Protein 3VNX (pdb70)

Radius of gyration: 21.63 Å; Cα contacts (8 Å, |Δi|>4): 207; chains: 1; bounding box: 55×57×54 Å

Secondary structure (DSSP, 8-state):
---HHHHTHHHHHHHHH--TTS-SS--S--HHHHHHHHHHHHHHHHHHHHHHHHHHHHHSTTT--HHHHHHHHHHHHHHHHHHHHHHHHHHHTT--------PPPP-----TTT-HHHHHHHHHHHHHHHHHHHHHHHHHHHHHTT-HHHHHHHIIIIIHHHHHHHHHHHHHHHHHHHHIIIIIHHHHHHHHHH-

Organism: Ulva pertusa (NCBI:txid3120)

Sequence (195 aa):
VFQPFSEVQGELSTVTQQAPVTDSYARVEYHIECEAAINEQINIEYTTISYVYHALHSYFARDNVGLPGFAKFFKEEASDEEEREHAHMMLMDYQTKRGGRVELKPLAAPEEMEFANDDKGEALYAMELALSLEKLNFQKLQALQAIADKHKDAALCDFVEGGLLSEQVDAVKEEHAVYVSQLRRVGKGVGVYLLLDQELGEEE

B-factor: mean 49.68, std 10.27, range [31.44, 142.73]

CATH classification: 1.20.1260.10

Nearest PDB structures (foldseek):
  3vnx-assembly1_A  TM=1.005E+00  e=2.350E-28  Ulva pertusa
  3a9q-assembly1_R  TM=9.851E-01  e=1.643E-18  Glycine max
  3a9q-assembly1_B  TM=9.825E-01  e=2.429E-18  Glycine max
  6j4j-assembly1_H  TM=9.933E-01  e=6.107E-17  Glycine max
  3a9q-assembly1_E  TM=9.946E-01  e=1.271E-16  Glycine max

Foldseek 3Di:
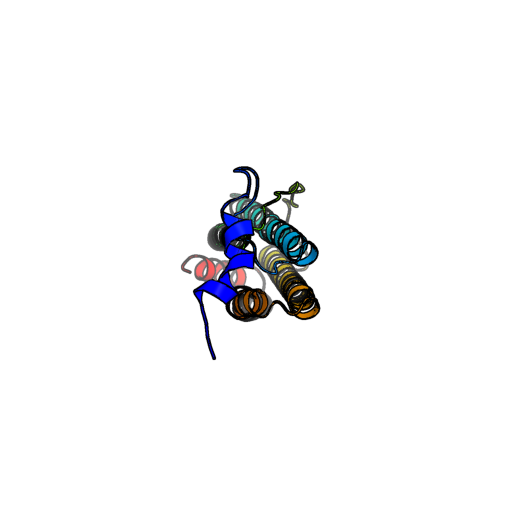DDDPVVVCVVLVVVQVVDDPVAQNQADLQDPVLLVLLLVLLQLLLQQLQQLQLQLVLCVDPVNVLNLSNVLSPVSSVVSNVVSVVSCVVCVVNRHHHDHDDHDDHDNDQADDPQGSQLRVLVVVLVSLVVSLVSLVVSLVVVVVSPVVVVNCVSCVPVNVVSVVVNVVSVVSNVQCVVPDDDPSSNVVSVVSNVD

Structure (mmCIF, N/CA/C/O backbone):
data_3VNX
#
_entry.id   3VNX
#
_cell.length_a   151.875
_cell.length_b   151.875
_cell.length_c   151.875
_cell.angle_alpha   90.00
_cell.angle_beta   90.00
_cell.angle_gamma   90.00
#
_symmetry.space_group_name_H-M   'I 4 3 2'
#
loop_
_entity.id
_entity.type
_entity.pdbx_description
1 polymer ferritin
2 non-polymer 'CALCIUM ION'
3 water water
#
loop_
_atom_site.group_PDB
_atom_site.id
_atom_site.type_symbol
_atom_site.label_atom_id
_atom_site.label_alt_id
_atom_site.label_comp_id
_atom_site.label_asym_id
_atom_site.label_entity_id
_atom_site.label_seq_id
_atom_site.pdbx_PDB_ins_code
_atom_site.Cartn_x
_atom_site.Cartn_y
_atom_site.Cartn_z
_atom_site.occupancy
_atom_site.B_iso_or_equiv
_atom_site.auth_seq_id
_atom_site.auth_comp_id
_atom_site.auth_asym_id
_atom_site.auth_atom_id
_atom_site.pdbx_PDB_model_num
ATOM 1 N N . VAL A 1 8 ? -6.884 -44.074 -46.560 1.00 79.31 8 VAL A N 1
ATOM 2 C CA . VAL A 1 8 ? -8.296 -44.133 -46.936 1.00 86.62 8 VAL A CA 1
ATOM 3 C C . VAL A 1 8 ? -8.943 -42.743 -46.867 1.00 96.90 8 VAL A C 1
ATOM 4 O O . VAL A 1 8 ? -10.055 -42.527 -47.376 1.00 92.40 8 VAL A O 1
ATOM 8 N N . PHE A 1 9 ? -8.241 -41.797 -46.244 1.00 92.05 9 PHE A N 1
ATOM 9 C CA . PHE A 1 9 ? -8.622 -40.391 -46.367 1.00 72.49 9 PHE A CA 1
ATOM 10 C C . PHE A 1 9 ? -7.543 -39.612 -47.114 1.00 76.78 9 PHE A C 1
ATOM 11 O O . PHE A 1 9 ? -6.434 -39.391 -46.607 1.00 72.71 9 PHE A O 1
ATOM 19 N N . GLN A 1 10 ? -7.882 -39.235 -48.343 1.00 78.99 10 GLN A N 1
ATOM 20 C CA . GLN A 1 10 ? -7.013 -38.448 -49.198 1.00 73.13 10 GLN A CA 1
ATOM 21 C C . GLN A 1 10 ? -7.645 -37.075 -49.338 1.00 71.08 10 GLN A C 1
ATOM 22 O O . GLN A 1 10 ? -8.476 -36.843 -50.219 1.00 66.30 10 GLN A O 1
ATOM 28 N N . PRO A 1 11 ? -7.265 -36.166 -48.440 1.00 68.16 11 PRO A N 1
ATOM 29 C CA . PRO A 1 11 ? -7.792 -34.807 -48.348 1.00 61.62 11 PRO A CA 1
ATOM 30 C C . PRO A 1 11 ? -7.693 -34.063 -49.668 1.00 55.81 11 PRO A C 1
ATOM 31 O O . PRO A 1 11 ? -8.626 -33.362 -50.045 1.00 58.21 11 PRO A O 1
ATOM 35 N N . PHE A 1 12 ? -6.575 -34.209 -50.365 1.00 55.40 12 PHE A N 1
ATOM 36 C CA . PHE A 1 12 ? -6.377 -33.444 -51.588 1.00 59.23 12 PHE A CA 1
ATOM 37 C C . PHE A 1 12 ? -7.173 -33.967 -52.773 1.00 60.16 12 PHE A C 1
ATOM 38 O O . PHE A 1 12 ? -7.439 -33.226 -53.717 1.00 62.41 12 PHE A O 1
ATOM 46 N N . SER A 1 13 ? -7.565 -35.232 -52.736 1.00 59.59 13 SER A N 1
ATOM 47 C CA . SER A 1 13 ? -8.463 -35.703 -53.777 1.00 65.52 13 SER A CA 1
ATOM 48 C C . SER A 1 13 ? -9.868 -35.275 -53.384 1.00 56.52 13 SER A C 1
ATOM 49 O O . SER A 1 13 ? -10.573 -34.666 -54.177 1.00 56.64 13 SER A O 1
ATOM 52 N N . GLU A 1 14 ? -10.240 -35.542 -52.135 1.00 57.93 14 GLU A N 1
ATOM 53 C CA . GLU A 1 14 ? -11.585 -35.234 -51.635 1.00 58.78 14 GLU A CA 1
ATOM 54 C C . GLU A 1 14 ? -11.987 -33.752 -51.684 1.00 54.84 14 GLU A C 1
ATOM 55 O O . GLU A 1 14 ? -13.174 -33.423 -51.659 1.00 51.55 14 GLU A O 1
ATOM 61 N N . VAL A 1 15 ? -11.010 -32.855 -51.732 1.00 56.99 15 VAL A N 1
ATOM 62 C CA . VAL A 1 15 ? -11.312 -31.429 -51.621 1.00 56.55 15 VAL A CA 1
ATOM 63 C C . VAL A 1 15 ? -11.441 -30.772 -52.987 1.00 59.73 15 VAL A C 1
ATOM 64 O O . VAL A 1 15 ? -11.742 -29.580 -53.088 1.00 53.09 15 VAL A O 1
ATOM 68 N N . GLN A 1 16 ? -11.219 -31.558 -54.037 1.00 61.58 16 GLN A N 1
ATOM 69 C CA . GLN A 1 16 ? -11.240 -31.034 -55.398 1.00 59.51 16 GLN A CA 1
ATOM 70 C C . GLN A 1 16 ? -12.559 -30.334 -55.729 1.00 57.77 16 GLN A C 1
ATOM 71 O O . GLN A 1 16 ? -12.556 -29.225 -56.275 1.00 51.02 16 GLN A O 1
ATOM 77 N N . GLY A 1 17 ? -13.675 -30.977 -55.385 1.00 49.96 17 GLY A N 1
ATOM 78 C CA . GLY A 1 17 ? -14.985 -30.373 -55.548 1.00 54.38 17 GLY A CA 1
ATOM 79 C C . GLY A 1 17 ? -15.049 -28.981 -54.943 1.00 55.85 17 GLY A C 1
ATOM 80 O O . GLY A 1 17 ? -15.269 -27.988 -55.645 1.00 54.27 17 GLY A O 1
ATOM 81 N N . GLU A 1 18 ? -14.837 -28.912 -53.632 1.00 56.74 18 GLU A N 1
ATOM 82 C CA . GLU A 1 18 ? -14.883 -27.647 -52.904 1.00 56.10 18 GLU A CA 1
ATOM 83 C C . GLU A 1 18 ? -13.856 -26.674 -53.446 1.00 47.12 18 GLU A C 1
ATOM 84 O O . GLU A 1 18 ? -14.111 -25.475 -53.555 1.00 45.22 18 GLU A O 1
ATOM 90 N N . LEU A 1 19 ? -12.691 -27.196 -53.799 1.00 45.94 19 LEU A N 1
ATOM 91 C CA . LEU A 1 19 ? -11.604 -26.343 -54.263 1.00 49.21 19 LEU A CA 1
ATOM 92 C C . LEU A 1 19 ? -11.938 -25.624 -55.572 1.00 55.57 19 LEU A C 1
ATOM 93 O O . LEU A 1 19 ? -11.742 -24.412 -55.692 1.00 55.57 19 LEU A O 1
ATOM 98 N N . SER A 1 20 ? -12.445 -26.355 -56.557 1.00 54.18 20 SER A N 1
ATOM 99 C CA . SER A 1 20 ? -12.776 -25.707 -57.819 1.00 59.81 20 SER A CA 1
ATOM 100 C C . SER A 1 20 ? -13.940 -24.733 -57.616 1.00 48.61 20 SER A C 1
ATOM 101 O O . SER A 1 20 ? -13.950 -23.639 -58.187 1.00 50.29 20 SER A O 1
ATOM 104 N N . THR A 1 21 ? -14.906 -25.121 -56.788 1.00 45.25 21 THR A N 1
ATOM 105 C CA . THR A 1 21 ? -16.003 -24.220 -56.421 1.00 42.66 21 THR A CA 1
ATOM 106 C C . THR A 1 21 ? -15.476 -22.899 -55.896 1.00 49.88 21 THR A C 1
ATOM 107 O O . THR A 1 21 ? -15.877 -21.827 -56.342 1.00 58.38 21 THR A O 1
ATOM 111 N N . VAL A 1 22 ? -14.561 -22.986 -54.940 1.00 49.96 22 VAL A N 1
ATOM 112 C CA . VAL A 1 22 ? -13.977 -21.800 -54.341 1.00 53.87 22 VAL A CA 1
ATOM 113 C C . VAL A 1 22 ? -13.152 -20.984 -55.338 1.00 57.20 22 VAL A C 1
ATOM 114 O O . VAL A 1 22 ? -13.302 -19.753 -55.413 1.00 51.38 22 VAL A O 1
ATOM 118 N N . THR A 1 23 ? -12.282 -21.656 -56.096 1.00 50.77 23 THR A N 1
ATOM 119 C CA . THR A 1 23 ? -11.346 -20.937 -56.965 1.00 47.26 23 THR A CA 1
ATOM 120 C C . THR A 1 23 ? -12.071 -20.220 -58.110 1.00 50.94 23 THR A C 1
ATOM 121 O O . THR A 1 23 ? -11.609 -19.179 -58.579 1.00 47.39 23 THR A O 1
ATOM 125 N N . GLN A 1 24 ? -13.211 -20.774 -58.538 1.00 51.88 24 GLN A N 1
ATOM 126 C CA A GLN A 1 24 ? -13.952 -20.196 -59.653 0.53 54.93 24 GLN A CA 1
ATOM 127 C CA B GLN A 1 24 ? -13.999 -20.243 -59.655 0.47 54.90 24 GLN A CA 1
ATOM 128 C C . GLN A 1 24 ? -14.953 -19.125 -59.224 1.00 60.42 24 GLN A C 1
ATOM 129 O O . GLN A 1 24 ? -15.242 -18.202 -59.994 1.00 56.69 24 GLN A O 1
ATOM 140 N N . ALA A 1 25 ? -15.469 -19.229 -58.001 1.00 58.73 25 ALA A N 1
ATOM 141 C CA . ALA A 1 25 ? -16.513 -18.308 -57.546 1.00 53.25 25 ALA A CA 1
ATOM 142 C C . ALA A 1 25 ? -16.226 -16.847 -57.890 1.00 55.04 25 ALA A C 1
ATOM 143 O O . ALA A 1 25 ? -15.088 -16.376 -57.766 1.00 50.00 25 ALA A O 1
ATOM 145 N N . PRO A 1 26 ? -17.261 -16.133 -58.360 1.00 52.91 26 PRO A N 1
ATOM 146 C CA . PRO A 1 26 ? -17.185 -14.683 -58.575 1.00 49.19 26 PRO A CA 1
ATOM 147 C C . PRO A 1 26 ? -17.335 -13.933 -57.243 1.00 58.09 26 PRO A C 1
ATOM 148 O O . PRO A 1 26 ? -17.847 -14.475 -56.249 1.00 49.18 26 PRO A O 1
ATOM 152 N N . VAL A 1 27 ? -16.894 -12.684 -57.214 1.00 53.22 27 VAL A N 1
ATOM 153 C CA . VAL A 1 27 ? -16.919 -11.951 -55.959 1.00 49.92 27 VAL A CA 1
ATOM 154 C C . VAL A 1 27 ? -18.344 -11.603 -55.560 1.00 53.10 27 VAL A C 1
ATOM 155 O O . VAL A 1 27 ? -18.565 -10.920 -54.564 1.00 54.13 27 VAL A O 1
ATOM 159 N N . THR A 1 28 ? -19.307 -12.073 -56.348 1.00 53.61 28 THR A N 1
ATOM 160 C CA . THR A 1 28 ? -20.711 -11.740 -56.128 1.00 56.39 28 THR A CA 1
ATOM 161 C C . THR A 1 28 ? -21.384 -12.857 -55.366 1.00 57.83 28 THR A C 1
ATOM 162 O O . THR A 1 28 ? -22.505 -12.699 -54.892 1.00 53.62 28 THR A O 1
ATOM 166 N N . ASP A 1 29 ? -20.694 -13.992 -55.285 1.00 48.76 29 ASP A N 1
ATOM 167 C CA . ASP A 1 29 ? -21.172 -15.146 -54.537 1.00 54.26 29 ASP A CA 1
ATOM 168 C C . ASP A 1 29 ? -20.575 -15.170 -53.134 1.00 55.63 29 ASP A C 1
ATOM 169 O O . ASP A 1 29 ? -19.415 -14.797 -52.940 1.00 49.46 29 ASP A O 1
ATOM 174 N N . SER A 1 30 ? -21.373 -15.600 -52.160 1.00 45.44 30 SER A N 1
ATOM 175 C CA . SER A 1 30 ? -20.849 -15.931 -50.847 1.00 43.14 30 SER A CA 1
ATOM 176 C C . SER A 1 30 ? -19.864 -17.074 -51.040 1.00 51.08 30 SER A C 1
ATOM 177 O O . SER A 1 30 ? -20.127 -18.006 -51.807 1.00 50.10 30 SER A O 1
ATOM 180 N N . TYR A 1 31 ? -18.728 -17.017 -50.360 1.00 49.16 31 TYR A N 1
ATOM 181 C CA . TYR A 1 31 ? -17.781 -18.119 -50.439 1.00 41.51 31 TYR A CA 1
ATOM 182 C C . TYR A 1 31 ? -18.049 -19.140 -49.348 1.00 45.93 31 TYR A C 1
ATOM 183 O O . TYR A 1 31 ? -17.513 -20.247 -49.379 1.00 46.08 31 TYR A O 1
ATOM 192 N N . ALA A 1 32 ? -18.860 -18.754 -48.368 1.00 45.32 32 ALA A N 1
ATOM 193 C CA . ALA A 1 32 ? -18.995 -19.539 -47.143 1.00 44.28 32 ALA A CA 1
ATOM 194 C C . ALA A 1 32 ? -20.151 -20.540 -47.205 1.00 46.20 32 ALA A C 1
ATOM 195 O O . ALA A 1 32 ? -20.079 -21.626 -46.620 1.00 49.68 32 ALA A O 1
ATOM 197 N N . ARG A 1 33 ? -21.208 -20.169 -47.920 1.00 44.29 33 ARG A N 1
ATOM 198 C CA . ARG A 1 33 ? -22.458 -20.926 -47.903 1.00 53.62 33 ARG A CA 1
ATOM 199 C C . ARG A 1 33 ? -22.287 -22.426 -48.161 1.00 45.04 33 ARG A C 1
ATOM 200 O O . ARG A 1 33 ? -21.729 -22.828 -49.177 1.00 47.69 33 ARG A O 1
ATOM 208 N N . VAL A 1 34 ? -22.764 -23.239 -47.224 1.00 38.69 34 VAL A N 1
ATOM 209 C CA . VAL A 1 34 ? -22.692 -24.686 -47.349 1.00 44.87 34 VAL A CA 1
ATOM 210 C C . VAL A 1 34 ? -23.969 -25.320 -46.818 1.00 50.73 34 VAL A C 1
ATOM 211 O O . VAL A 1 34 ? -24.284 -25.191 -45.627 1.00 47.07 34 VAL A O 1
ATOM 215 N N . GLU A 1 35 ? -24.695 -26.015 -47.696 1.00 52.82 35 GLU A N 1
ATOM 216 C CA . GLU A 1 35 ? -25.933 -26.690 -47.306 1.00 43.93 35 GLU A CA 1
ATOM 217 C C . GLU A 1 35 ? -26.837 -25.788 -46.482 1.00 45.03 35 GLU A C 1
ATOM 218 O O . GLU A 1 35 ? -27.369 -26.193 -45.453 1.00 44.05 35 GLU A O 1
ATOM 224 N N . TYR A 1 36 ? -26.998 -24.559 -46.950 1.00 49.66 36 TYR A N 1
ATOM 225 C CA . TYR A 1 36 ? -27.814 -23.579 -46.269 1.00 46.63 36 TYR A CA 1
ATOM 226 C C . TYR A 1 36 ? -29.008 -23.219 -47.162 1.00 47.40 36 TYR A C 1
ATOM 227 O O . TYR A 1 36 ? -28.897 -22.360 -48.040 1.00 48.16 36 TYR A O 1
ATOM 236 N N . HIS A 1 37 ? -30.143 -23.879 -46.914 1.00 50.91 37 HIS A N 1
ATOM 237 C CA . HIS A 1 37 ? -31.318 -23.853 -47.792 1.00 44.47 37 HIS A CA 1
ATOM 238 C C . HIS A 1 37 ? -31.980 -22.491 -47.908 1.00 47.56 37 HIS A C 1
ATOM 239 O O . HIS A 1 37 ? -32.056 -21.730 -46.940 1.00 48.55 37 HIS A O 1
ATOM 246 N N . ILE A 1 38 ? -32.483 -22.187 -49.098 1.00 42.57 38 ILE A N 1
ATOM 247 C CA . ILE A 1 38 ? -33.101 -20.880 -49.327 1.00 46.93 38 ILE A CA 1
ATOM 248 C C . ILE A 1 38 ? -34.263 -20.652 -48.387 1.00 42.36 38 ILE A C 1
ATOM 249 O O . ILE A 1 38 ? -34.489 -19.539 -47.916 1.00 51.71 38 ILE A O 1
ATOM 254 N N . GLU A 1 39 ? -34.987 -21.722 -48.098 1.00 44.60 39 GLU A N 1
ATOM 255 C CA . GLU A 1 39 ? -36.158 -21.628 -47.245 1.00 57.25 39 GLU A CA 1
ATOM 256 C C . GLU A 1 39 ? -35.727 -21.240 -45.822 1.00 52.68 39 GLU A C 1
ATOM 257 O O . GLU A 1 39 ? -36.339 -20.390 -45.178 1.00 51.37 39 GLU A O 1
ATOM 263 N N . CYS A 1 40 ? -34.653 -21.857 -45.350 1.00 47.77 40 CYS A N 1
ATOM 264 C CA . CYS A 1 40 ? -34.049 -21.468 -44.084 1.00 51.53 40 CYS A CA 1
ATOM 265 C C . CYS A 1 40 ? -33.592 -20.016 -44.109 1.00 47.51 40 CYS A C 1
ATOM 266 O O . CYS A 1 40 ? -33.956 -19.236 -43.226 1.00 44.54 40 CYS A O 1
ATOM 269 N N . GLU A 1 41 ? -32.806 -19.655 -45.123 1.00 44.97 41 GLU A N 1
ATOM 270 C CA . GLU A 1 41 ? -32.367 -18.269 -45.306 1.00 46.44 41 GLU A CA 1
ATOM 271 C C . GLU A 1 41 ? -33.536 -17.303 -45.233 1.00 50.61 41 GLU A C 1
ATOM 272 O O . GLU A 1 41 ? -33.455 -16.261 -44.573 1.00 43.69 41 GLU A O 1
ATOM 278 N N . ALA A 1 42 ? -34.626 -17.660 -45.912 1.00 42.63 42 ALA A N 1
ATOM 279 C CA . ALA A 1 42 ? -35.825 -16.823 -45.924 1.00 48.96 42 ALA A CA 1
ATOM 280 C C . ALA A 1 42 ? -36.561 -16.801 -44.572 1.00 46.88 42 ALA A C 1
ATOM 281 O O . ALA A 1 42 ? -37.085 -15.765 -44.160 1.00 46.90 42 ALA A O 1
ATOM 283 N N . ALA A 1 43 ? -36.608 -17.937 -43.885 1.00 41.94 43 ALA A N 1
ATOM 284 C CA . ALA A 1 43 ? -37.241 -17.984 -42.566 1.00 46.15 43 ALA A CA 1
ATOM 285 C C . ALA A 1 43 ? -36.502 -17.116 -41.543 1.00 47.57 43 ALA A C 1
ATOM 286 O O . ALA A 1 43 ? -37.121 -16.520 -40.658 1.00 45.34 43 ALA A O 1
ATOM 288 N N . ILE A 1 44 ? -35.182 -17.045 -41.664 1.00 40.39 44 ILE A N 1
ATOM 289 C CA . ILE A 1 44 ? -34.394 -16.197 -40.770 1.00 45.20 44 ILE A CA 1
ATOM 290 C C . ILE A 1 44 ? -34.705 -14.728 -41.028 1.00 47.82 44 ILE A C 1
ATOM 291 O O . ILE A 1 44 ? -34.855 -13.936 -40.092 1.00 42.46 44 ILE A O 1
ATOM 296 N N . ASN A 1 45 ? -34.813 -14.361 -42.300 1.00 46.93 45 ASN A N 1
ATOM 297 C CA . ASN A 1 45 ? -35.195 -12.991 -42.623 1.00 49.50 45 ASN A CA 1
ATOM 298 C C . ASN A 1 45 ? -36.559 -12.656 -42.041 1.00 48.21 45 ASN A C 1
ATOM 299 O O . ASN A 1 45 ? -36.779 -11.570 -41.495 1.00 44.13 45 ASN A O 1
ATOM 304 N N . GLU A 1 46 ? -37.462 -13.620 -42.131 1.00 43.41 46 GLU A N 1
ATOM 305 C CA . GLU A 1 46 ? -38.787 -13.451 -41.576 1.00 50.67 46 GLU A CA 1
ATOM 306 C C . GLU A 1 46 ? -38.682 -13.169 -40.066 1.00 45.17 46 GLU A C 1
ATOM 307 O O . GLU A 1 46 ? -39.255 -12.207 -39.555 1.00 43.53 46 GLU A O 1
ATOM 313 N N . GLN A 1 47 ? -37.925 -14.003 -39.366 1.00 46.83 47 GLN A N 1
ATOM 314 C CA . GLN A 1 47 ? -37.795 -13.894 -37.918 1.00 45.85 47 GLN A CA 1
ATOM 315 C C . GLN A 1 47 ? -37.014 -12.618 -37.549 1.00 48.77 47 GLN A C 1
ATOM 316 O O . GLN A 1 47 ? -37.321 -11.944 -36.564 1.00 41.02 47 GLN A O 1
ATOM 322 N N . ILE A 1 48 ? -36.038 -12.245 -38.365 1.00 43.30 48 ILE A N 1
ATOM 323 C CA . ILE A 1 48 ? -35.444 -10.926 -38.191 1.00 41.31 48 ILE A CA 1
ATOM 324 C C . ILE A 1 48 ? -36.539 -9.855 -38.168 1.00 47.60 48 ILE A C 1
ATOM 325 O O . ILE A 1 48 ? -36.599 -9.028 -37.244 1.00 44.21 48 ILE A O 1
ATOM 330 N N . ASN A 1 49 ? -37.418 -9.881 -39.167 1.00 42.49 49 ASN A N 1
ATOM 331 C CA . ASN A 1 49 ? -38.463 -8.867 -39.256 1.00 42.98 49 ASN A CA 1
ATOM 332 C C . ASN A 1 49 ? -39.402 -8.900 -38.059 1.00 43.91 49 ASN A C 1
ATOM 333 O O . ASN A 1 49 ? -39.924 -7.866 -37.641 1.00 40.86 49 ASN A O 1
ATOM 338 N N . ILE A 1 50 ? -39.616 -10.092 -37.509 1.00 47.80 50 ILE A N 1
ATOM 339 C CA . ILE A 1 50 ? -40.509 -10.251 -36.364 1.00 42.23 50 ILE A CA 1
ATOM 340 C C . ILE A 1 50 ? -39.916 -9.613 -35.096 1.00 47.50 50 ILE A C 1
ATOM 341 O O . ILE A 1 50 ? -40.624 -8.952 -34.324 1.00 41.47 50 ILE A O 1
ATOM 346 N N . GLU A 1 51 ? -38.611 -9.802 -34.893 1.00 48.44 51 GLU A N 1
ATOM 347 C CA . GLU A 1 51 ? -37.929 -9.236 -33.733 1.00 47.91 51 GLU A CA 1
ATOM 348 C C . GLU A 1 51 ? -37.865 -7.741 -33.928 1.00 47.34 51 GLU A C 1
ATOM 349 O O . GLU A 1 51 ? -38.163 -6.951 -33.010 1.00 46.79 51 GLU A O 1
ATOM 355 N N . TYR A 1 52 ? -37.484 -7.349 -35.138 1.00 42.83 52 TYR A N 1
ATOM 356 C CA . TYR A 1 52 ? -37.405 -5.928 -35.452 1.00 43.13 52 TYR A CA 1
ATOM 357 C C . TYR A 1 52 ? -38.752 -5.227 -35.242 1.00 38.00 52 TYR A C 1
ATOM 358 O O . TYR A 1 52 ? -38.784 -4.129 -34.692 1.00 43.64 52 TYR A O 1
ATOM 367 N N . THR A 1 53 ? -39.858 -5.859 -35.636 1.00 37.46 53 THR A N 1
ATOM 368 C CA A THR A 1 53 ? -41.173 -5.248 -35.418 0.27 44.30 53 THR A CA 1
ATOM 369 C CA B THR A 1 53 ? -41.189 -5.279 -35.420 0.73 44.31 53 THR A CA 1
ATOM 370 C C . THR A 1 53 ? -41.494 -5.147 -33.932 1.00 43.83 53 THR A C 1
ATOM 371 O O . THR A 1 53 ? -41.944 -4.094 -33.461 1.00 44.52 53 THR A O 1
ATOM 378 N N . ILE A 1 54 ? -41.251 -6.229 -33.193 1.00 40.19 54 ILE A N 1
ATOM 379 C CA . ILE A 1 54 ? -41.526 -6.240 -31.752 1.00 48.65 54 ILE A CA 1
ATOM 380 C C . ILE A 1 54 ? -40.677 -5.203 -30.989 1.00 46.66 54 ILE A C 1
ATOM 381 O O . ILE A 1 54 ? -41.130 -4.586 -30.021 1.00 43.40 54 ILE A O 1
ATOM 386 N N . SER A 1 55 ? -39.447 -5.011 -31.441 1.00 42.86 55 SER A N 1
ATOM 387 C CA . SER A 1 55 ? -38.617 -3.960 -30.887 1.00 47.59 55 SER A CA 1
ATOM 388 C C . SER A 1 55 ? -39.305 -2.602 -31.052 1.00 47.53 55 SER A C 1
ATOM 389 O O . SER A 1 55 ? -39.306 -1.780 -30.133 1.00 38.59 55 SER A O 1
ATOM 392 N N . TYR A 1 56 ? -39.899 -2.379 -32.225 1.00 45.46 56 TYR A N 1
ATOM 393 C CA . TYR A 1 56 ? -40.513 -1.091 -32.553 1.00 45.46 56 TYR A CA 1
ATOM 394 C C . TYR A 1 56 ? -41.770 -0.888 -31.700 1.00 43.76 56 TYR A C 1
ATOM 395 O O . TYR A 1 56 ? -42.024 0.199 -31.165 1.00 41.53 56 TYR A O 1
ATOM 404 N N . VAL A 1 57 ? -42.549 -1.952 -31.570 1.00 44.43 57 VAL A N 1
ATOM 405 C CA . VAL A 1 57 ? -43.735 -1.929 -30.731 1.00 39.28 57 VAL A CA 1
ATOM 406 C C . VAL A 1 57 ? -43.353 -1.618 -29.299 1.00 45.25 57 VAL A C 1
ATOM 407 O O . VAL A 1 57 ? -43.993 -0.793 -28.642 1.00 44.59 57 VAL A O 1
ATOM 411 N N . TYR A 1 58 ? -42.310 -2.284 -28.807 1.00 42.42 58 TYR A N 1
ATOM 412 C CA . TYR A 1 58 ? -41.855 -2.022 -27.447 1.00 43.04 58 TYR A CA 1
ATOM 413 C C . TYR A 1 58 ? -41.423 -0.575 -27.267 1.00 47.10 58 TYR A C 1
ATOM 414 O O . TYR A 1 58 ? -41.634 0.018 -26.202 1.00 42.30 58 TYR A O 1
ATOM 423 N N . HIS A 1 59 ? -40.833 -0.003 -28.317 1.00 39.63 59 HIS A 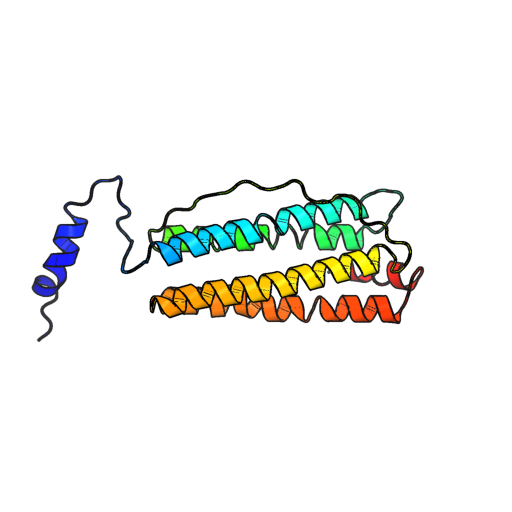N 1
ATOM 424 C CA . HIS A 1 59 ? -40.419 1.386 -28.262 1.00 41.61 59 HIS A CA 1
ATOM 425 C C . HIS A 1 59 ? -41.648 2.296 -28.160 1.00 46.49 59 HIS A C 1
ATOM 426 O O . HIS A 1 59 ? -41.625 3.316 -27.460 1.00 39.40 59 HIS A O 1
ATOM 433 N N . ALA A 1 60 ? -42.728 1.920 -28.842 1.00 40.01 60 ALA A N 1
ATOM 434 C CA . ALA A 1 60 ? -43.965 2.698 -28.746 1.00 49.01 60 ALA A CA 1
ATOM 435 C C . ALA A 1 60 ? -44.537 2.639 -27.315 1.00 50.79 60 ALA A C 1
ATOM 436 O O . ALA A 1 60 ? -44.992 3.657 -26.763 1.00 43.26 60 ALA A O 1
ATOM 438 N N . LEU A 1 61 ? -44.484 1.454 -26.708 1.00 44.40 61 LEU A N 1
ATOM 439 C CA . LEU A 1 61 ? -44.962 1.287 -25.345 1.00 43.66 61 LEU A CA 1
ATOM 440 C C . LEU A 1 61 ? -44.186 2.188 -24.411 1.00 46.88 61 LEU A C 1
ATOM 441 O O . LEU A 1 61 ? -44.741 2.810 -23.494 1.00 49.27 61 LEU A O 1
ATOM 446 N N . HIS A 1 62 ? -42.890 2.276 -24.664 1.00 47.09 62 HIS A N 1
ATOM 447 C CA . HIS A 1 62 ? -42.040 3.136 -23.870 1.00 48.99 62 HIS A CA 1
ATOM 448 C C . HIS A 1 62 ? -42.536 4.582 -23.912 1.00 50.59 62 HIS A C 1
ATOM 449 O O . HIS A 1 62 ? -42.656 5.252 -22.869 1.00 43.86 62 HIS A O 1
ATOM 456 N N . SER A 1 63 ? -42.810 5.072 -25.119 1.00 46.66 63 SER A N 1
ATOM 457 C CA . SER A 1 63 ? -43.234 6.461 -25.256 1.00 53.85 63 SER A CA 1
ATOM 458 C C . SER A 1 63 ? -44.565 6.692 -24.568 1.00 46.41 63 SER A C 1
ATOM 459 O O . SER A 1 63 ? -44.831 7.778 -24.051 1.00 46.71 63 SER A O 1
ATOM 462 N N . TYR A 1 64 ? -45.401 5.664 -24.550 1.00 39.60 64 TYR A N 1
ATOM 463 C CA . TYR A 1 64 ? -46.678 5.804 -23.874 1.00 46.72 64 TYR A CA 1
ATOM 464 C C . TYR A 1 64 ? -46.463 6.053 -22.365 1.00 44.99 64 TYR A C 1
ATOM 465 O O . TYR A 1 64 ? -46.990 7.020 -21.805 1.00 38.54 64 TYR A O 1
ATOM 474 N N . PHE A 1 65 ? -45.659 5.209 -21.721 1.00 39.96 65 PHE A N 1
ATOM 475 C CA . PHE A 1 65 ? -45.428 5.347 -20.284 1.00 40.64 65 PHE A CA 1
ATOM 476 C C . PHE A 1 65 ? -44.551 6.545 -19.912 1.00 43.86 65 PHE A C 1
ATOM 477 O O . PHE A 1 65 ? -44.586 7.020 -18.769 1.00 43.91 65 PHE A O 1
ATOM 485 N N . ALA A 1 66 ? -43.803 7.055 -20.888 1.00 42.80 66 ALA A N 1
ATOM 486 C CA . ALA A 1 66 ? -43.058 8.303 -20.711 1.00 43.74 66 ALA A CA 1
ATOM 487 C C . ALA A 1 66 ? -43.953 9.548 -20.638 1.00 48.20 66 ALA A C 1
ATOM 488 O O . ALA A 1 66 ? -43.507 10.592 -20.165 1.00 44.66 66 ALA A O 1
ATOM 490 N N . ARG A 1 67 ? -45.199 9.460 -21.104 1.00 42.43 67 ARG A N 1
ATOM 491 C CA . ARG A 1 67 ? -46.062 10.652 -21.088 1.00 51.04 67 ARG A CA 1
ATOM 492 C C . ARG A 1 67 ? -46.287 11.175 -19.678 1.00 47.96 67 ARG A C 1
ATOM 493 O O . ARG A 1 67 ? -46.640 10.424 -18.779 1.00 49.65 67 ARG A O 1
ATOM 501 N N . ASP A 1 68 ? -46.096 12.473 -19.498 1.00 46.97 68 ASP A N 1
ATOM 502 C CA . ASP A 1 68 ? -46.168 13.074 -18.174 1.00 48.21 68 ASP A CA 1
ATOM 503 C C . ASP A 1 68 ? -47.427 12.703 -17.389 1.00 44.04 68 ASP A C 1
ATOM 504 O O . ASP A 1 68 ? -47.391 12.597 -16.168 1.00 41.90 68 ASP A O 1
ATOM 509 N N . ASN A 1 69 ? -48.546 12.513 -18.077 1.00 42.54 69 ASN A N 1
ATOM 510 C CA . ASN A 1 69 ? -49.801 12.251 -17.370 1.00 50.63 69 ASN A CA 1
ATOM 511 C C . ASN A 1 69 ? -49.997 10.768 -17.061 1.00 46.12 69 ASN A C 1
ATOM 512 O O . ASN A 1 69 ? -50.863 10.390 -16.253 1.00 42.75 69 ASN A O 1
ATOM 517 N N . VAL A 1 70 ? -49.191 9.934 -17.716 1.00 43.65 70 VAL A N 1
ATOM 518 C CA . VAL A 1 70 ? -49.132 8.513 -17.398 1.00 40.74 70 VAL A CA 1
ATOM 519 C C . VAL A 1 70 ? -48.208 8.291 -16.186 1.00 43.34 70 VAL A C 1
ATOM 520 O O . VAL A 1 70 ? -48.551 7.541 -15.262 1.00 41.35 70 VAL A O 1
ATOM 524 N N . GLY A 1 71 ? -47.068 8.981 -16.169 1.00 38.71 71 GLY A N 1
ATOM 525 C CA . GLY A 1 71 ? -46.208 9.013 -14.995 1.00 36.90 71 GLY A CA 1
ATOM 526 C C . GLY A 1 71 ? -45.811 7.629 -14.498 1.00 45.87 71 GLY A C 1
ATOM 527 O O . GLY A 1 71 ? -45.975 7.324 -13.327 1.00 39.66 71 GLY A O 1
ATOM 528 N N . LEU A 1 72 ? -45.299 6.788 -15.397 1.00 42.63 72 LEU A N 1
ATOM 529 C CA . LEU A 1 72 ? -44.839 5.446 -15.043 1.00 47.50 72 LEU A CA 1
ATOM 530 C C . LEU A 1 72 ? -43.472 5.183 -15.685 1.00 44.77 72 LEU A C 1
ATOM 531 O O . LEU A 1 72 ? -43.335 4.313 -16.552 1.00 37.89 72 LEU A O 1
ATOM 536 N N . PRO A 1 73 ? -42.458 5.949 -15.253 1.00 44.76 73 PRO A N 1
ATOM 537 C CA . PRO A 1 73 ? -41.124 5.966 -15.872 1.00 39.57 73 PRO A CA 1
ATOM 538 C C . PRO A 1 73 ? -40.367 4.642 -15.703 1.00 40.11 73 PRO A C 1
ATOM 539 O O . PRO A 1 73 ? -39.495 4.348 -16.527 1.00 41.16 73 PRO A O 1
ATOM 543 N N . GLY A 1 74 ? -40.711 3.858 -14.681 1.00 36.57 74 GLY A N 1
ATOM 544 C CA . GLY A 1 74 ? -40.202 2.500 -14.547 1.00 34.10 74 GLY A CA 1
ATOM 545 C C . GLY A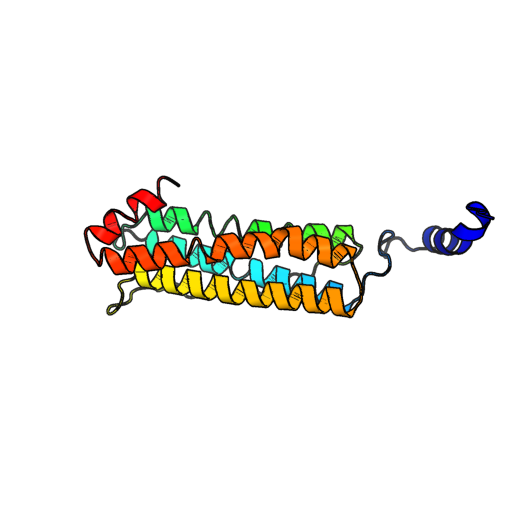 1 74 ? -40.681 1.606 -15.688 1.00 44.68 74 GLY A C 1
ATOM 546 O O . GLY A 1 74 ? -39.892 0.879 -16.295 1.00 41.87 74 GLY A O 1
ATOM 547 N N . PHE A 1 75 ? -41.975 1.652 -15.989 1.00 35.39 75 PHE A N 1
ATOM 548 C CA . PHE A 1 75 ? -42.512 0.893 -17.115 1.00 41.28 75 PHE A CA 1
ATOM 549 C C . PHE A 1 75 ? -41.843 1.406 -18.395 1.00 43.86 75 PHE A C 1
ATOM 550 O O . PHE A 1 75 ? -41.476 0.621 -19.293 1.00 36.04 75 PHE A O 1
ATOM 558 N N . ALA A 1 76 ? -41.662 2.725 -18.467 1.00 34.11 76 ALA A N 1
ATOM 559 C CA . ALA A 1 76 ? -41.030 3.316 -19.637 1.00 44.02 76 ALA A CA 1
ATOM 560 C C . ALA A 1 76 ? -39.611 2.766 -19.830 1.00 44.17 76 ALA A C 1
ATOM 561 O O . ALA A 1 76 ? -39.209 2.418 -20.944 1.00 42.39 76 ALA A O 1
ATOM 563 N N . LYS A 1 77 ? -38.855 2.680 -18.744 1.00 41.44 77 LYS A N 1
ATOM 564 C CA . LYS A 1 77 ? -37.481 2.196 -18.821 1.00 42.01 77 LYS A CA 1
ATOM 565 C C . LYS A 1 77 ? -37.491 0.740 -19.261 1.00 45.34 77 LYS A C 1
ATOM 566 O O . LYS A 1 77 ? -36.748 0.324 -20.178 1.00 38.21 77 LYS A O 1
ATOM 572 N N . PHE A 1 78 ? -38.356 -0.027 -18.607 1.00 39.14 78 PHE A N 1
ATOM 573 C CA . PHE A 1 78 ? -38.538 -1.432 -18.938 1.00 43.62 78 PHE A CA 1
ATOM 574 C C . PHE A 1 78 ? -38.769 -1.641 -20.436 1.00 44.63 78 PHE A C 1
ATOM 575 O O . PHE A 1 78 ? -38.179 -2.531 -21.054 1.00 40.32 78 PHE A O 1
ATOM 583 N N . PHE A 1 79 ? -39.626 -0.818 -21.030 1.00 40.27 79 PHE A N 1
ATOM 584 C CA . PHE A 1 79 ? -39.910 -1.012 -22.439 1.00 45.00 79 PHE A CA 1
ATOM 585 C C . PHE A 1 79 ? -38.799 -0.531 -23.358 1.00 42.99 79 PHE A C 1
ATOM 586 O O . PHE A 1 79 ? -38.577 -1.123 -24.413 1.00 44.09 79 PHE A O 1
ATOM 594 N N . LYS A 1 80 ? -38.098 0.527 -22.970 1.00 39.36 80 LYS A N 1
ATOM 595 C CA . LYS A 1 80 ? -36.955 0.937 -23.770 1.00 45.37 80 LYS A CA 1
ATOM 596 C C . LYS A 1 80 ? -35.934 -0.202 -23.814 1.00 44.85 80 LYS A C 1
ATOM 597 O O . LYS A 1 80 ? -35.402 -0.526 -24.881 1.00 44.78 80 LYS A O 1
ATOM 603 N N . GLU A 1 81 ? -35.675 -0.820 -22.661 1.00 48.24 81 GLU A N 1
ATOM 604 C CA A GLU A 1 81 ? -34.728 -1.926 -22.591 0.59 43.66 81 GLU A CA 1
ATOM 605 C CA B GLU A 1 81 ? -34.723 -1.929 -22.598 0.41 43.70 81 GLU A CA 1
ATOM 606 C C . GLU A 1 81 ? -35.230 -3.116 -23.408 1.00 46.45 81 GLU A C 1
ATOM 607 O O . GLU A 1 81 ? -34.496 -3.686 -24.217 1.00 43.67 81 GLU A O 1
ATOM 618 N N . ALA A 1 82 ? -36.491 -3.490 -23.206 1.00 46.34 82 ALA A N 1
ATOM 619 C CA . ALA A 1 82 ? -37.053 -4.570 -24.011 1.00 48.27 82 ALA A CA 1
ATOM 620 C C . ALA A 1 82 ? -36.881 -4.245 -25.499 1.00 49.02 82 ALA A C 1
ATOM 621 O O . ALA A 1 82 ? -36.556 -5.134 -26.299 1.00 48.94 82 ALA A O 1
ATOM 623 N N . SER A 1 83 ? -37.066 -2.974 -25.865 1.00 35.26 83 SER A N 1
ATOM 624 C CA . SER A 1 83 ? -36.887 -2.577 -27.261 1.00 44.91 83 SER A CA 1
ATOM 625 C C . SER A 1 83 ? -35.438 -2.750 -27.744 1.00 46.44 83 SER A C 1
ATOM 626 O O . SER A 1 83 ? -35.193 -3.340 -28.803 1.00 41.29 83 SER A O 1
ATOM 629 N N . ASP A 1 84 ? -34.484 -2.244 -26.969 1.00 41.84 84 ASP A N 1
ATOM 630 C CA . ASP A 1 84 ? -33.071 -2.501 -27.261 1.00 44.72 84 ASP A CA 1
ATOM 631 C C . ASP A 1 84 ? -32.797 -4.000 -27.416 1.00 46.50 84 ASP A C 1
ATOM 632 O O . ASP A 1 84 ? -32.114 -4.428 -28.361 1.00 39.97 84 ASP A O 1
ATOM 637 N N . GLU A 1 85 ? -33.329 -4.795 -26.485 1.00 41.22 85 GLU A N 1
ATOM 638 C CA A GLU A 1 85 ? -33.071 -6.236 -26.449 0.50 42.22 85 GLU A CA 1
ATOM 639 C CA B GLU A 1 85 ? -33.026 -6.215 -26.470 0.50 42.07 85 GLU A CA 1
ATOM 640 C C . GLU A 1 85 ? -33.622 -6.959 -27.677 1.00 49.10 85 GLU A C 1
ATOM 641 O O . GLU A 1 85 ? -32.955 -7.836 -28.249 1.00 44.64 85 GLU A O 1
ATOM 652 N N . GLU A 1 86 ? -34.839 -6.592 -28.095 1.00 43.46 86 GLU A N 1
ATOM 653 C CA . GLU A 1 86 ? -35.442 -7.253 -29.258 1.00 50.52 86 GLU A CA 1
ATOM 654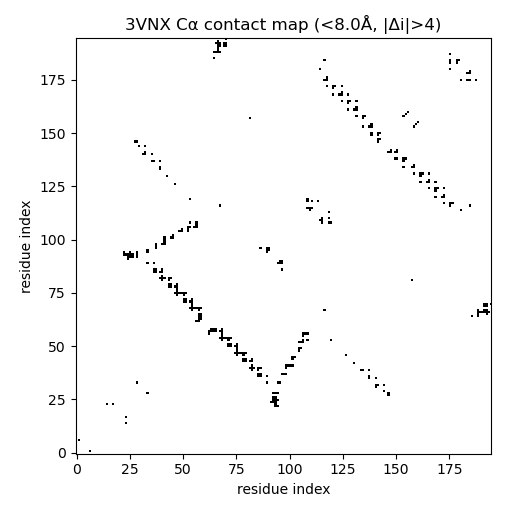 C C . GLU A 1 86 ? -34.692 -6.898 -30.543 1.00 48.83 86 GLU A C 1
ATOM 655 O O . GLU A 1 86 ? -34.564 -7.731 -31.460 1.00 41.96 86 GLU A O 1
ATOM 661 N N . ARG A 1 87 ? -34.203 -5.662 -30.601 1.00 38.75 87 ARG A N 1
ATOM 662 C CA . ARG A 1 87 ? -33.447 -5.197 -31.762 1.00 42.04 87 ARG A CA 1
ATOM 663 C C . ARG A 1 87 ? -32.130 -5.947 -31.849 1.00 44.21 87 ARG A C 1
ATOM 664 O O . ARG A 1 87 ? -31.667 -6.281 -32.938 1.00 43.75 87 ARG A O 1
ATOM 672 N N . GLU A 1 88 ? -31.534 -6.216 -30.688 1.00 48.98 88 GLU A N 1
ATOM 673 C CA . GLU A 1 88 ? -30.333 -7.036 -30.613 1.00 42.21 88 GLU A CA 1
ATOM 674 C C . GLU A 1 88 ? -30.629 -8.484 -31.019 1.00 41.40 88 GLU A C 1
ATOM 675 O O . GLU A 1 88 ? -29.792 -9.142 -31.627 1.00 41.96 88 GLU A O 1
ATOM 681 N N . HIS A 1 89 ? -31.819 -8.979 -30.693 1.00 41.66 89 HIS A N 1
ATOM 682 C CA . HIS A 1 89 ? -32.217 -10.297 -31.175 1.00 41.85 89 HIS A CA 1
ATOM 683 C C . HIS A 1 89 ? -32.207 -10.334 -32.700 1.00 46.48 89 HIS A C 1
ATOM 684 O O . HIS A 1 89 ? -31.700 -11.291 -33.300 1.00 43.42 89 HIS A O 1
ATOM 691 N N . ALA A 1 90 ? -32.760 -9.287 -33.320 1.00 43.80 90 ALA A N 1
ATOM 692 C CA . ALA A 1 90 ? -32.739 -9.153 -34.775 1.00 40.38 90 ALA A CA 1
ATOM 693 C C . ALA A 1 90 ? -31.305 -9.133 -35.301 1.00 42.28 90 ALA A C 1
ATOM 694 O O . ALA A 1 90 ? -30.971 -9.828 -36.273 1.00 40.93 90 ALA A O 1
ATOM 696 N N . HIS A 1 91 ? -30.456 -8.345 -34.646 1.00 38.45 91 HIS A N 1
ATOM 697 C CA . HIS A 1 91 ? -29.036 -8.269 -35.002 1.00 43.44 91 HIS A CA 1
ATOM 698 C C . HIS A 1 91 ? -28.284 -9.615 -34.958 1.00 45.38 91 HIS A C 1
ATOM 699 O O . HIS A 1 91 ? -27.424 -9.886 -35.814 1.00 39.30 91 HIS A O 1
ATOM 706 N N . MET A 1 92 ? -28.588 -10.449 -33.962 1.00 43.71 92 MET A N 1
ATOM 707 C CA A MET A 1 92 ? -27.919 -11.745 -33.867 0.46 47.42 92 MET A CA 1
ATOM 708 C CA B MET A 1 92 ? -27.957 -11.766 -33.825 0.54 47.40 92 MET A CA 1
ATOM 709 C C . MET A 1 92 ? -28.400 -12.674 -34.979 1.00 49.87 92 MET A C 1
ATOM 710 O O . MET A 1 92 ? -27.621 -13.493 -35.502 1.00 44.22 92 MET A O 1
ATOM 719 N N . LEU A 1 93 ? -29.665 -12.532 -35.369 1.00 43.77 93 LEU A N 1
ATOM 720 C CA . LEU A 1 93 ? -30.184 -13.336 -36.471 1.00 49.70 93 LEU A CA 1
ATOM 721 C C . LEU A 1 93 ? -29.490 -12.914 -37.755 1.00 42.36 93 LEU A C 1
ATOM 722 O O . LEU A 1 93 ? -29.080 -13.756 -38.542 1.00 44.81 93 LEU A O 1
ATOM 727 N N . MET A 1 94 ? -29.324 -11.609 -37.936 1.00 38.84 94 MET A N 1
ATOM 728 C CA . MET A 1 94 ? -28.644 -11.088 -39.116 1.00 44.95 94 MET A CA 1
ATOM 729 C C . MET A 1 94 ? -27.211 -11.583 -39.142 1.00 40.10 94 MET A C 1
ATOM 730 O O . MET A 1 94 ? -26.690 -11.999 -40.187 1.00 39.03 94 MET A O 1
ATOM 735 N N . ASP A 1 95 ? -26.583 -11.561 -37.976 1.00 40.26 95 ASP A N 1
ATOM 736 C CA . ASP A 1 95 ? -25.227 -12.061 -37.842 1.00 33.97 95 ASP A CA 1
ATOM 737 C C . ASP A 1 95 ? -25.123 -13.534 -38.272 1.00 40.25 95 ASP A C 1
ATOM 738 O O . ASP A 1 95 ? -24.226 -13.918 -39.025 1.00 37.88 95 ASP A O 1
ATOM 743 N N . TYR A 1 96 ? -26.046 -14.363 -37.808 1.00 38.22 96 TYR A N 1
ATOM 744 C CA . TYR A 1 96 ? -26.018 -15.757 -38.227 1.00 46.28 96 TYR A CA 1
ATOM 745 C C . TYR A 1 96 ? -26.232 -15.871 -39.733 1.00 44.47 96 TYR A C 1
ATOM 746 O O . TYR A 1 96 ? -25.583 -16.691 -40.393 1.00 42.79 96 TYR A O 1
ATOM 755 N N . GLN A 1 97 ? -27.137 -15.046 -40.266 1.00 38.98 97 GLN A N 1
ATOM 756 C CA . GLN A 1 97 ? -27.466 -15.083 -41.688 1.00 41.89 97 GLN A CA 1
ATOM 757 C C . GLN A 1 97 ? -26.206 -14.956 -42.540 1.00 43.88 97 GLN A C 1
ATOM 758 O O . GLN A 1 97 ? -25.925 -15.813 -43.382 1.00 40.58 97 GLN A O 1
ATOM 764 N N . THR A 1 98 ? -25.441 -13.893 -42.308 1.00 38.63 98 THR A N 1
ATOM 765 C CA . THR A 1 98 ? -24.230 -13.669 -43.086 1.00 42.03 98 THR A CA 1
ATOM 766 C C . THR A 1 98 ? -23.091 -14.602 -42.653 1.00 49.89 98 THR A C 1
ATOM 767 O O . THR A 1 98 ? -22.171 -14.893 -43.424 1.00 46.19 98 THR A O 1
ATOM 771 N N . LYS A 1 99 ? -23.166 -15.081 -41.419 1.00 38.27 99 LYS A N 1
ATOM 772 C CA . LYS A 1 99 ? -22.260 -16.118 -40.977 1.00 43.32 99 LYS A CA 1
ATOM 773 C C . LYS A 1 99 ? -22.386 -17.362 -41.878 1.00 48.93 99 LYS A C 1
ATOM 774 O O . LYS A 1 99 ? -21.380 -17.954 -42.258 1.00 48.03 99 LYS A O 1
ATOM 780 N N . ARG A 1 100 ? -23.612 -17.753 -42.227 1.00 46.31 100 ARG A N 1
ATOM 781 C CA . ARG A 1 100 ? -23.820 -18.994 -42.981 1.00 47.21 100 ARG A CA 1
ATOM 782 C C . ARG A 1 100 ? -23.792 -18.807 -44.497 1.00 51.05 100 ARG A C 1
ATOM 783 O O . ARG A 1 100 ? -23.994 -19.767 -45.241 1.00 50.25 100 ARG A O 1
ATOM 791 N N . GLY A 1 101 ? -23.555 -17.578 -44.949 1.00 54.10 101 GLY A N 1
ATOM 792 C CA . GLY A 1 101 ? -23.514 -17.277 -46.370 1.00 46.82 101 GLY A CA 1
ATOM 793 C C . GLY A 1 101 ? -24.844 -16.752 -46.898 1.00 47.34 101 GLY A C 1
ATOM 794 O O . GLY A 1 101 ? -24.938 -16.338 -48.046 1.00 48.78 101 GLY A O 1
ATOM 795 N N . GLY A 1 102 ? -25.882 -16.779 -46.073 1.00 43.15 102 GLY A N 1
ATOM 796 C CA . GLY A 1 102 ? -27.161 -16.217 -46.468 1.00 47.62 102 GLY A CA 1
ATOM 797 C C . GLY A 1 102 ? -27.111 -14.703 -46.571 1.00 44.56 102 GLY A C 1
ATOM 798 O O . GLY A 1 102 ? -26.153 -14.081 -46.125 1.00 49.92 102 GLY A O 1
ATOM 799 N N . ARG A 1 103 ? -28.132 -14.102 -47.166 1.00 42.56 103 ARG A N 1
ATOM 800 C CA . ARG A 1 103 ? -28.181 -12.644 -47.249 1.00 53.84 103 ARG A CA 1
ATOM 801 C C . ARG A 1 103 ? -29.370 -12.043 -46.500 1.00 51.57 103 ARG A C 1
ATOM 802 O O . ARG A 1 103 ? -30.502 -12.515 -46.611 1.00 47.73 103 ARG A O 1
ATOM 810 N N . VAL A 1 104 ? -29.088 -11.009 -45.715 1.00 49.77 104 VAL A N 1
ATOM 811 C CA . VAL A 1 104 ? -30.118 -10.350 -44.935 1.00 43.11 104 VAL A CA 1
ATOM 812 C C . VAL A 1 104 ? -31.068 -9.554 -45.839 1.00 48.92 104 VAL A C 1
ATOM 813 O O . VAL A 1 104 ? -30.638 -8.755 -46.670 1.00 48.08 104 VAL A O 1
ATOM 817 N N . GLU A 1 105 ? -32.363 -9.783 -45.688 1.00 44.68 105 GLU A N 1
ATOM 818 C CA . GLU A 1 105 ? -33.330 -8.887 -46.291 1.00 50.39 105 GLU A CA 1
ATOM 819 C C . GLU A 1 105 ? -34.143 -8.212 -45.201 1.00 48.77 105 GLU A C 1
ATOM 820 O O . GLU A 1 105 ? -34.813 -8.881 -44.414 1.00 47.02 105 GLU A O 1
ATOM 826 N N . LEU A 1 106 ? -34.083 -6.889 -45.152 1.00 41.65 106 LEU A N 1
ATOM 827 C CA . LEU A 1 106 ? -34.844 -6.143 -44.165 1.00 48.01 106 LEU A CA 1
ATOM 828 C C . LEU A 1 106 ? -36.160 -5.717 -44.784 1.00 50.71 106 LEU A C 1
ATOM 829 O O . LEU A 1 106 ? -36.202 -5.187 -45.897 1.00 47.59 106 LEU A O 1
ATOM 834 N N . LYS A 1 107 ? -37.232 -5.942 -44.042 1.00 50.32 107 LYS A N 1
ATOM 835 C CA . LYS A 1 107 ? -38.575 -5.742 -44.552 1.00 51.95 107 LYS A CA 1
ATOM 836 C C . LYS A 1 107 ? -39.214 -4.490 -43.955 1.00 50.44 107 LYS A C 1
ATOM 837 O O . LYS A 1 107 ? -38.643 -3.855 -43.072 1.00 53.90 107 LYS A O 1
ATOM 843 N N . PRO A 1 108 ? -40.384 -4.101 -44.466 1.00 53.26 108 PRO A N 1
ATOM 844 C CA . PRO A 1 108 ? -41.032 -2.906 -43.913 1.00 53.67 108 PRO A CA 1
ATOM 845 C C . PRO A 1 108 ? -41.481 -3.105 -42.464 1.00 52.76 108 PRO A C 1
ATOM 846 O O . PRO A 1 108 ? -41.800 -4.217 -42.039 1.00 46.67 108 PRO A O 1
ATOM 850 N N . LEU A 1 109 ? -41.500 -2.019 -41.707 1.00 48.29 109 LEU A N 1
ATOM 851 C CA . LEU A 1 109 ? -42.053 -2.052 -40.368 1.00 44.54 109 LEU A CA 1
ATOM 852 C C . LEU A 1 109 ? -43.325 -1.231 -40.361 1.00 55.17 109 LEU A C 1
ATOM 853 O O . LEU A 1 109 ? -43.303 -0.040 -40.705 1.00 54.70 109 LEU A O 1
ATOM 858 N N . ALA A 1 110 ? -44.435 -1.872 -39.993 1.00 44.88 110 ALA A N 1
ATOM 859 C CA . ALA A 1 110 ? -45.706 -1.173 -39.842 1.00 45.01 110 ALA A CA 1
ATOM 860 C C . ALA A 1 110 ? -45.684 -0.238 -38.628 1.00 51.00 110 ALA A C 1
ATOM 861 O O . ALA A 1 110 ? -45.001 -0.508 -37.630 1.00 52.38 110 ALA A O 1
ATOM 863 N N . ALA A 1 111 ? -46.439 0.853 -38.714 1.00 51.66 111 ALA A N 1
ATOM 864 C CA . ALA A 1 111 ? -46.632 1.746 -37.575 1.00 45.05 111 ALA A CA 1
ATOM 865 C C . ALA A 1 111 ? -47.254 0.965 -36.438 1.00 48.35 111 ALA A C 1
ATOM 866 O O . ALA A 1 111 ? -48.264 0.287 -36.641 1.00 50.48 111 ALA A O 1
ATOM 868 N N . PRO A 1 112 ? -46.651 1.040 -35.234 1.00 57.50 112 PRO A N 1
ATOM 869 C CA . PRO A 1 112 ? -47.199 0.348 -34.056 1.00 38.96 112 PRO A CA 1
ATOM 870 C C . PRO A 1 112 ? -48.325 1.155 -33.440 1.00 49.68 112 PRO A C 1
ATOM 871 O O . PRO A 1 112 ? -48.458 2.340 -33.746 1.00 44.80 112 PRO A O 1
ATOM 875 N N . GLU A 1 113 ? -49.144 0.517 -32.607 1.00 49.31 113 GLU A N 1
ATOM 876 C CA A GLU A 1 113 ? -50.144 1.259 -31.856 0.43 49.73 113 GLU A CA 1
ATOM 877 C CA B GLU A 1 113 ? -50.145 1.215 -31.808 0.57 49.77 113 GLU A CA 1
ATOM 878 C C . GLU A 1 113 ? -49.441 2.136 -30.809 1.00 50.24 113 GLU A C 1
ATOM 879 O O . GLU A 1 113 ? -48.405 1.764 -30.256 1.00 48.60 113 GLU A O 1
ATOM 890 N N . MET A 1 114 ? -49.988 3.324 -30.572 1.00 43.46 114 MET A N 1
ATOM 891 C CA . MET A 1 114 ? -49.361 4.266 -29.647 1.00 48.40 114 MET A CA 1
ATOM 892 C C . MET A 1 114 ? -50.156 4.444 -28.354 1.00 50.12 114 MET A C 1
ATOM 893 O O . MET A 1 114 ? -49.654 5.001 -27.370 1.00 43.45 114 MET A O 1
ATOM 898 N N . GLU A 1 115 ? -51.395 3.972 -28.360 1.00 42.53 115 GLU A N 1
ATOM 899 C CA . GLU A 1 115 ? -52.323 4.259 -27.271 0.76 47.01 115 GLU A CA 1
ATOM 900 C C . GLU A 1 115 ? -52.598 3.015 -26.468 1.00 43.95 115 GLU A C 1
ATOM 901 O O . GLU A 1 115 ? -52.893 1.958 -27.031 0.78 40.41 115 GLU A O 1
ATOM 907 N N . PHE A 1 116 ? -52.509 3.122 -25.149 1.00 45.89 116 PHE A N 1
ATOM 908 C CA . PHE A 1 116 ? -52.614 1.906 -24.338 1.00 51.15 116 PHE A CA 1
ATOM 909 C C . PHE A 1 116 ? -53.464 2.066 -23.090 1.00 49.61 116 PHE A C 1
ATOM 910 O O . PHE A 1 116 ? -53.445 1.207 -22.203 1.00 55.39 116 PHE A O 1
ATOM 918 N N . ALA A 1 117 ? -54.214 3.162 -23.038 1.00 43.95 117 ALA A N 1
ATOM 919 C CA . ALA A 1 117 ? -55.210 3.346 -21.998 1.00 50.98 117 ALA A CA 1
ATOM 920 C C . ALA A 1 117 ? -56.203 2.185 -22.056 1.00 57.95 117 ALA A C 1
ATOM 921 O O . ALA A 1 117 ? -56.528 1.671 -23.128 1.00 56.08 117 ALA A O 1
ATOM 923 N N . ASN A 1 118 ? -56.661 1.759 -20.890 1.00 59.07 118 ASN A N 1
ATOM 924 C CA . ASN A 1 118 ? -57.584 0.647 -20.799 1.00 57.65 118 ASN A CA 1
ATOM 925 C C . ASN A 1 118 ? -58.296 0.730 -19.465 1.00 64.24 118 ASN A C 1
ATOM 926 O O . ASN A 1 118 ? -57.664 0.635 -18.406 1.00 61.99 118 ASN A O 1
ATOM 931 N N . ASP A 1 119 ? -59.609 0.920 -19.524 1.00 64.35 119 ASP A N 1
ATOM 932 C CA . ASP A 1 119 ? -60.399 1.220 -18.338 1.00 64.42 119 ASP A CA 1
ATOM 933 C C . ASP A 1 119 ? -60.662 -0.021 -17.506 1.00 57.76 119 ASP A C 1
ATOM 934 O O . ASP A 1 119 ? -60.714 0.048 -16.283 1.00 62.57 119 ASP A O 1
ATOM 939 N N . ASP A 1 120 ? -60.823 -1.155 -18.172 1.00 54.25 120 ASP A N 1
ATOM 940 C CA . ASP A 1 120 ? -61.070 -2.404 -17.467 1.00 66.68 120 ASP A CA 1
ATOM 941 C C . ASP A 1 120 ? -59.845 -2.787 -16.655 1.00 64.72 120 ASP A C 1
ATOM 942 O O . ASP A 1 120 ? -59.898 -2.874 -15.426 1.00 54.52 120 ASP A O 1
ATOM 947 N N . LYS A 1 121 ? -58.736 -3.001 -17.351 1.00 55.57 121 LYS A N 1
ATOM 948 C CA . LYS A 1 121 ? -57.561 -3.563 -16.711 1.00 57.15 121 LYS A CA 1
ATOM 949 C C . LYS A 1 121 ? -56.569 -2.538 -16.132 1.00 59.19 121 LYS A C 1
ATOM 950 O O . LYS A 1 121 ? -55.814 -2.849 -15.200 1.00 52.32 121 LYS A O 1
ATOM 956 N N . GLY A 1 122 ? -56.613 -1.309 -16.643 1.00 55.44 122 GLY A N 1
ATOM 957 C CA . GLY A 1 122 ? -55.604 -0.315 -16.321 1.00 49.50 122 GLY A CA 1
ATOM 958 C C . GLY A 1 122 ? -54.513 -0.466 -17.359 1.00 47.73 122 GLY A C 1
ATOM 959 O O . GLY A 1 122 ? -54.294 -1.583 -17.842 1.00 47.70 122 GLY A O 1
ATOM 960 N N . GLU A 1 123 ? -53.851 0.630 -17.739 1.00 48.70 123 GLU A N 1
ATOM 961 C CA . GLU A 1 123 ? -52.823 0.546 -18.788 1.00 50.53 123 GLU A CA 1
ATOM 962 C C . GLU A 1 123 ? -51.623 -0.330 -18.390 1.00 49.32 123 GLU A C 1
ATOM 963 O O . GLU A 1 123 ? -51.044 -1.028 -19.232 1.00 43.82 123 GLU A O 1
ATOM 969 N N . ALA A 1 124 ? -51.240 -0.290 -17.119 1.00 43.17 124 ALA A N 1
ATOM 970 C CA . ALA A 1 124 ? -50.114 -1.099 -16.681 1.00 49.09 124 ALA A CA 1
ATOM 971 C C . ALA A 1 124 ? -50.406 -2.546 -17.032 1.00 51.22 124 ALA A C 1
ATOM 972 O O . ALA A 1 124 ? -49.740 -3.147 -17.894 1.00 47.92 124 ALA A O 1
ATOM 974 N N . LEU A 1 125 ? -51.429 -3.088 -16.378 1.00 42.33 125 LEU A N 1
ATOM 975 C CA . LEU A 1 125 ? -51.757 -4.496 -16.512 1.00 46.30 125 LEU A CA 1
ATOM 976 C C . LEU A 1 125 ? -52.001 -4.848 -17.962 1.00 47.67 125 LEU A C 1
ATOM 977 O O . LEU A 1 125 ? -51.548 -5.888 -18.449 1.00 48.74 125 LEU A O 1
ATOM 982 N N . TYR A 1 126 ? -52.724 -3.977 -18.652 1.00 47.03 126 TYR A N 1
ATOM 983 C CA . TYR A 1 126 ? -53.024 -4.215 -20.055 1.00 48.20 126 TYR A CA 1
ATOM 984 C C . TYR A 1 126 ? -51.745 -4.341 -20.879 1.00 47.01 126 TYR A C 1
ATOM 985 O O . TYR A 1 126 ? -51.563 -5.327 -21.594 1.00 48.65 126 TYR A O 1
ATOM 994 N N . ALA A 1 127 ? -50.865 -3.346 -20.774 1.00 37.11 127 ALA A N 1
ATOM 995 C CA . ALA A 1 127 ? -49.582 -3.381 -21.461 1.00 40.24 127 ALA A CA 1
ATOM 996 C C . ALA A 1 127 ? -48.798 -4.657 -21.155 1.00 45.16 127 ALA A C 1
ATOM 997 O O . ALA A 1 127 ? -48.171 -5.245 -22.055 1.00 45.71 127 ALA A O 1
ATOM 999 N N . MET A 1 128 ? -48.829 -5.099 -19.899 1.00 35.02 128 MET A N 1
ATOM 1000 C CA . MET A 1 128 ? -48.084 -6.307 -19.538 1.00 45.06 128 MET A CA 1
ATOM 1001 C C . MET A 1 128 ? -48.762 -7.562 -20.102 1.00 47.62 128 MET A C 1
ATOM 1002 O O . MET A 1 128 ? -48.100 -8.538 -20.489 1.00 43.39 128 MET A O 1
ATOM 1007 N N . GLU A 1 129 ? -50.086 -7.523 -20.180 1.00 43.51 129 GLU A N 1
ATOM 1008 C CA . GLU A 1 129 ? -50.811 -8.612 -20.823 1.00 50.87 129 GLU A CA 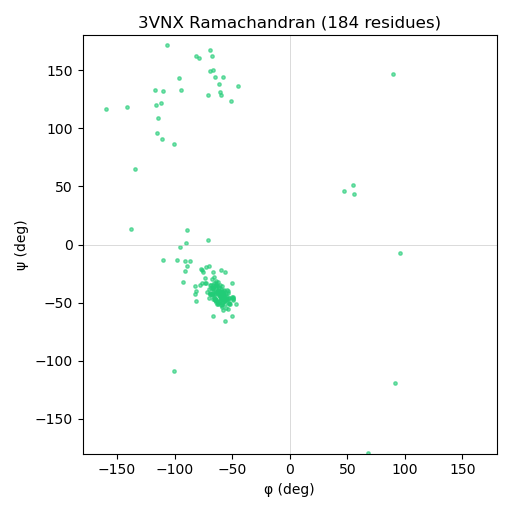1
ATOM 1009 C C . GLU A 1 129 ? -50.539 -8.619 -22.330 1.00 39.65 129 GLU A C 1
ATOM 1010 O O . GLU A 1 129 ? -50.408 -9.672 -22.937 1.00 42.94 129 GLU A O 1
ATOM 1016 N N . LEU A 1 130 ? -50.441 -7.438 -22.923 1.00 39.31 130 LEU A N 1
ATOM 1017 C CA . LEU A 1 130 ? -50.110 -7.316 -24.339 0.87 45.62 130 LEU A CA 1
ATOM 1018 C C . LEU A 1 130 ? -48.717 -7.887 -24.576 1.00 44.31 130 LEU A C 1
ATOM 1019 O O . LEU A 1 130 ? -48.513 -8.717 -25.463 1.00 40.85 130 LEU A O 1
ATOM 1024 N N . ALA A 1 131 ? -47.766 -7.432 -23.760 1.00 45.71 131 ALA A N 1
ATOM 1025 C CA . ALA A 1 131 ? -46.377 -7.887 -23.832 1.00 48.90 131 ALA A CA 1
ATOM 1026 C C . ALA A 1 131 ? -46.255 -9.404 -23.704 1.00 42.76 131 ALA A C 1
ATOM 1027 O O . ALA A 1 131 ? -45.614 -10.055 -24.527 1.00 45.88 131 ALA A O 1
ATOM 1029 N N . LEU A 1 132 ? -46.868 -9.958 -22.665 1.00 43.61 132 LEU A N 1
ATOM 1030 C CA . LEU A 1 132 ? -46.879 -11.397 -22.476 1.00 46.60 132 LEU A CA 1
ATOM 1031 C C . LEU A 1 132 ? -47.380 -12.079 -23.744 1.00 45.67 132 LEU A C 1
AT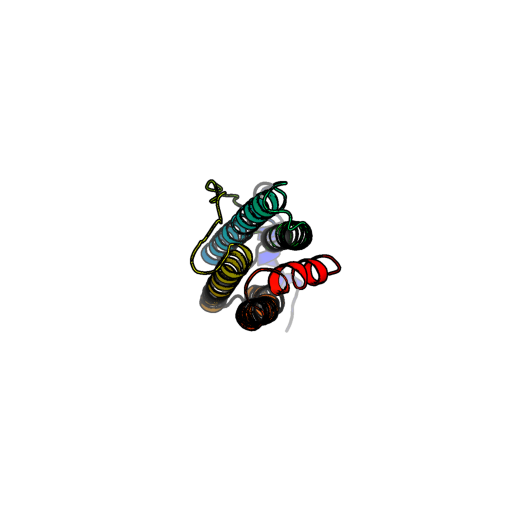OM 1032 O O . LEU A 1 132 ? -46.741 -12.998 -24.263 1.00 44.03 132 LEU A O 1
ATOM 1037 N N . SER A 1 133 ? -48.519 -11.606 -24.240 1.00 44.98 133 SER A N 1
ATOM 1038 C CA . SER A 1 133 ? -49.166 -12.179 -25.421 1.00 48.52 133 SER A CA 1
ATOM 1039 C C . SER A 1 133 ? -48.210 -12.151 -26.603 1.00 49.67 133 SER A C 1
ATOM 1040 O O . SER A 1 133 ? -48.084 -13.138 -27.346 1.00 41.11 133 SER A O 1
ATOM 1043 N N . LEU A 1 134 ? -47.530 -11.017 -26.759 1.00 43.46 134 LEU A N 1
ATOM 1044 C CA . LEU A 1 134 ? -46.527 -10.871 -27.812 1.00 47.92 134 LEU A CA 1
ATOM 1045 C C . LEU A 1 134 ? -45.375 -11.861 -27.631 1.00 44.60 134 LEU A C 1
ATOM 1046 O O . LEU A 1 134 ? -44.874 -12.429 -28.600 1.00 41.02 134 LEU A O 1
ATOM 1051 N N . GLU A 1 135 ? -44.967 -12.078 -26.385 1.00 42.24 135 GLU A N 1
ATOM 1052 C CA . GLU A 1 135 ? -43.861 -12.979 -26.111 1.00 40.71 135 GLU A CA 1
ATOM 1053 C C . GLU A 1 135 ? -44.249 -14.428 -26.391 1.00 46.78 135 GLU A C 1
ATOM 1054 O O . GLU A 1 135 ? -43.472 -15.181 -26.989 1.00 46.39 135 GLU A O 1
ATOM 1060 N N . LYS A 1 136 ? -45.453 -14.819 -25.973 1.00 45.91 136 LYS A N 1
ATOM 1061 C CA . LYS A 1 136 ? -45.977 -16.160 -26.306 1.00 51.18 136 LYS A CA 1
ATOM 1062 C C . LYS A 1 136 ? -46.048 -16.350 -27.822 1.00 51.19 136 LYS A C 1
ATOM 1063 O O . LYS A 1 136 ? -45.605 -17.375 -28.355 1.00 46.75 136 LYS A O 1
ATOM 1069 N N . LEU A 1 137 ? -46.586 -15.342 -28.512 1.00 45.39 137 LEU A N 1
ATOM 1070 C CA . LEU A 1 137 ? -46.619 -15.360 -29.964 1.00 48.38 137 LEU A CA 1
ATOM 1071 C C . LEU A 1 137 ? -45.209 -15.612 -30.500 1.00 51.17 137 LEU A C 1
ATOM 1072 O O . LEU A 1 137 ? -45.004 -16.501 -31.339 1.00 45.25 137 LEU A O 1
ATOM 1077 N N . ASN A 1 138 ? -44.232 -14.835 -30.023 1.00 42.46 138 ASN A N 1
ATOM 1078 C CA . ASN A 1 138 ? -42.889 -14.984 -30.557 1.00 40.11 138 ASN A CA 1
ATOM 1079 C C . ASN A 1 138 ? -42.260 -16.336 -30.222 1.00 45.88 138 ASN A C 1
ATOM 1080 O O . ASN A 1 138 ? -41.424 -16.834 -30.966 1.00 40.08 138 ASN A O 1
ATOM 1085 N N . PHE A 1 139 ? -42.672 -16.926 -29.104 1.00 43.25 139 PHE A N 1
ATOM 1086 C CA . PHE A 1 139 ? -42.227 -18.260 -28.743 1.00 44.04 139 PHE A CA 1
ATOM 1087 C C . PHE A 1 139 ? -42.657 -19.234 -29.844 1.00 49.90 139 PHE A C 1
ATOM 1088 O O . PHE A 1 139 ? -41.869 -20.074 -30.314 1.00 45.80 139 PHE A O 1
ATOM 1096 N N . GLN A 1 140 ? -43.899 -19.101 -30.286 1.00 41.31 140 GLN A N 1
ATOM 1097 C CA . GLN A 1 140 ? -44.377 -19.964 -31.358 1.00 45.87 140 GLN A CA 1
ATOM 1098 C C . GLN A 1 140 ? -43.665 -19.651 -32.678 1.00 50.35 140 GLN A C 1
ATOM 1099 O O . GLN A 1 140 ? -43.252 -20.569 -33.403 1.00 44.39 140 GLN A O 1
ATOM 1105 N N . LYS A 1 141 ? -43.498 -18.363 -32.985 1.00 43.26 141 LYS A N 1
ATOM 1106 C CA . LYS A 1 141 ? -42.723 -17.999 -34.173 1.00 45.28 141 LYS A CA 1
ATOM 1107 C C . LYS A 1 141 ? -41.357 -18.681 -34.104 1.00 48.12 141 LYS A C 1
ATOM 1108 O O . LYS A 1 141 ? -40.907 -19.293 -35.077 1.00 45.41 141 LYS A O 1
ATOM 1114 N N . LEU A 1 142 ? -40.704 -18.599 -32.947 1.00 39.15 142 LEU A N 1
ATOM 1115 C CA . LEU A 1 142 ? -39.394 -19.216 -32.820 1.00 46.08 142 LEU A CA 1
ATOM 1116 C C . LEU A 1 142 ? -39.511 -20.719 -33.046 1.00 49.23 142 LEU A C 1
ATOM 1117 O O . LEU A 1 142 ? -38.686 -21.297 -33.747 1.00 42.02 142 LEU A O 1
ATOM 1122 N N . GLN A 1 143 ? -40.544 -21.341 -32.468 1.00 41.26 143 GLN A N 1
ATOM 1123 C CA . GLN A 1 143 ? -40.780 -22.767 -32.675 1.00 43.54 143 GLN A CA 1
ATOM 1124 C C . GLN A 1 143 ? -40.900 -23.122 -34.170 1.00 50.11 143 GLN A C 1
ATOM 1125 O O . GLN A 1 143 ? -40.265 -24.065 -34.663 1.00 47.01 143 GLN A O 1
ATOM 1131 N N . ALA A 1 144 ? -41.706 -22.349 -34.885 1.00 42.39 144 ALA A N 1
ATOM 1132 C CA . ALA A 1 144 ? -41.827 -22.487 -36.328 1.00 46.47 144 ALA A CA 1
ATOM 1133 C C . ALA A 1 144 ? -40.475 -22.338 -37.033 1.00 49.45 144 ALA A C 1
ATOM 1134 O O . ALA A 1 144 ? -40.174 -23.068 -37.997 1.00 45.11 144 ALA A O 1
ATOM 1136 N N . LEU A 1 145 ? -39.655 -21.395 -36.565 1.00 45.92 145 LEU A N 1
ATOM 1137 C CA . LEU A 1 145 ? -38.365 -21.165 -37.220 1.00 49.02 145 LEU A CA 1
ATOM 1138 C C . LEU A 1 145 ? -37.485 -22.399 -37.106 1.00 48.02 145 LEU A C 1
ATOM 1139 O O . LEU A 1 145 ? -36.799 -22.783 -38.057 1.00 48.04 145 LEU A O 1
ATOM 1144 N N . GLN A 1 146 ? -37.509 -23.045 -35.952 1.00 45.42 146 GLN A N 1
ATOM 1145 C CA . GLN A 1 146 ? -36.673 -24.228 -35.817 1.00 52.11 146 GLN A CA 1
ATOM 1146 C C . GLN A 1 146 ? -37.273 -25.403 -36.609 1.00 50.63 146 GLN A C 1
ATOM 1147 O O . GLN A 1 146 ? -36.539 -26.270 -37.106 1.00 45.46 146 GLN A O 1
ATOM 1153 N N . ALA A 1 147 ? -38.598 -25.411 -36.753 1.00 48.95 147 ALA A N 1
ATOM 1154 C CA . ALA A 1 147 ? -39.269 -26.461 -37.523 0.94 50.22 147 ALA A CA 1
ATOM 1155 C C . ALA A 1 147 ? -38.735 -26.479 -38.943 1.00 48.75 147 ALA A C 1
ATOM 1156 O O . ALA A 1 147 ? -38.402 -27.545 -39.482 1.00 52.26 147 ALA A O 1
ATOM 1158 N N . ILE A 1 148 ? -38.647 -25.302 -39.553 1.00 41.17 148 ILE A N 1
ATOM 1159 C CA . ILE A 1 148 ? -38.094 -25.214 -40.898 1.00 35.62 148 ILE A CA 1
ATOM 1160 C C . ILE A 1 148 ? -36.646 -25.702 -40.920 1.00 47.34 148 ILE A C 1
ATOM 1161 O O . ILE A 1 148 ? -36.266 -26.527 -41.758 1.00 48.96 148 ILE A O 1
ATOM 1166 N N . ALA A 1 149 ? -35.840 -25.189 -39.995 1.00 48.50 149 ALA A N 1
ATOM 1167 C CA . ALA A 1 149 ? -34.468 -25.664 -39.807 1.00 48.71 149 ALA A CA 1
ATOM 1168 C C . ALA A 1 149 ? -34.407 -27.186 -39.707 1.00 42.66 149 ALA A C 1
ATOM 1169 O O . ALA A 1 149 ? -33.560 -27.823 -40.340 1.00 39.96 149 ALA A O 1
ATOM 1171 N N . ASP A 1 150 ? -35.296 -27.761 -38.896 1.00 43.01 150 ASP A N 1
ATOM 1172 C CA . ASP A 1 150 ? -35.361 -29.213 -38.721 1.00 45.66 150 ASP A CA 1
ATOM 1173 C C . ASP A 1 150 ? -35.766 -29.920 -40.022 1.00 51.42 150 ASP A C 1
ATOM 1174 O O . ASP A 1 150 ? -35.155 -30.923 -40.415 1.00 42.86 150 ASP A O 1
ATOM 1179 N N . LYS A 1 151 ? -36.798 -29.384 -40.674 1.00 41.18 151 LYS A N 1
ATOM 1180 C CA . LYS A 1 151 ? -37.275 -29.904 -41.948 1.00 49.48 151 LYS A CA 1
ATOM 1181 C C . LYS A 1 151 ? -36.109 -30.159 -42.908 1.00 55.46 151 LYS A C 1
ATOM 1182 O O . LYS A 1 151 ? -35.972 -31.259 -43.458 1.00 48.72 151 LYS A O 1
ATOM 1188 N N . HIS A 1 152 ? -35.254 -29.153 -43.088 1.00 47.33 152 HIS A N 1
ATOM 1189 C CA . HIS A 1 152 ? -34.165 -29.264 -44.056 1.00 48.91 152 HIS A CA 1
ATOM 1190 C C . HIS A 1 152 ? -32.887 -29.859 -43.436 1.00 45.73 152 HIS A C 1
ATOM 1191 O O . HIS A 1 152 ? -31.800 -29.838 -44.038 1.00 42.99 152 HIS A O 1
ATOM 1198 N N . LYS A 1 153 ? -33.038 -30.403 -42.231 1.00 46.19 153 LYS A N 1
ATOM 1199 C CA . LYS A 1 153 ? -31.964 -31.148 -41.593 1.00 54.58 153 LYS A CA 1
ATOM 1200 C C . LYS A 1 153 ? -30.679 -30.328 -41.467 1.00 54.00 153 LYS A C 1
ATOM 1201 O O . LYS A 1 153 ? -29.585 -30.815 -41.740 1.00 51.56 153 LYS A O 1
ATOM 1207 N N . ASP A 1 154 ? -30.823 -29.073 -41.065 1.00 46.59 154 ASP A N 1
ATOM 1208 C CA . ASP A 1 154 ? -29.676 -28.215 -40.861 1.00 39.95 154 ASP A CA 1
ATOM 1209 C C . ASP A 1 154 ? -29.403 -28.185 -39.364 1.00 42.25 154 ASP A C 1
ATOM 1210 O O . ASP A 1 154 ? -29.908 -27.314 -38.645 1.00 42.69 154 ASP A 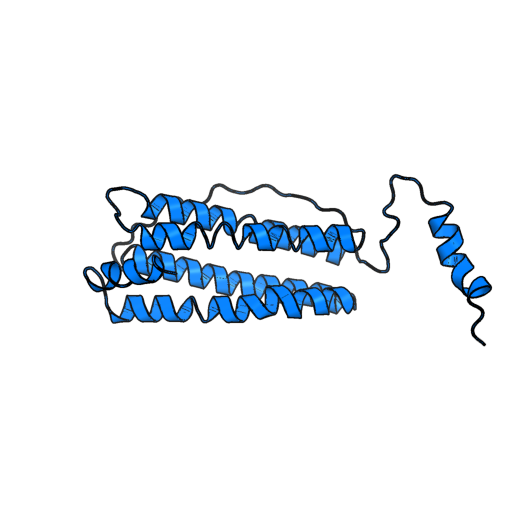O 1
ATOM 1215 N N . ALA A 1 155 ? -28.629 -29.151 -38.885 1.00 37.35 155 ALA A N 1
ATOM 1216 C CA . ALA A 1 155 ? -28.465 -29.307 -37.446 1.00 44.86 155 ALA A CA 1
ATOM 1217 C C . ALA A 1 155 ? -27.764 -28.083 -36.818 1.00 50.09 155 ALA A C 1
ATOM 1218 O O . ALA A 1 155 ? -28.054 -27.709 -35.676 1.00 43.31 155 ALA A O 1
ATOM 1220 N N . ALA A 1 156 ? -26.852 -27.465 -37.578 1.00 43.78 156 ALA A N 1
ATOM 1221 C CA . ALA A 1 156 ? -26.144 -26.273 -37.116 1.00 40.30 156 ALA A CA 1
ATOM 1222 C C . ALA A 1 156 ? -27.114 -25.144 -36.816 1.00 48.86 156 ALA A C 1
ATOM 1223 O O . ALA A 1 156 ? -27.026 -24.509 -35.762 1.00 47.78 156 ALA A O 1
ATOM 1225 N N . LEU A 1 157 ? -28.029 -24.883 -37.747 1.00 47.55 157 LEU A N 1
ATOM 1226 C CA . LEU A 1 157 ? -29.015 -23.831 -37.543 1.00 47.77 157 LEU A CA 1
ATOM 1227 C C . LEU A 1 157 ? -29.984 -24.185 -36.398 1.00 50.07 157 LEU A C 1
ATOM 1228 O O . LEU A 1 157 ? -30.383 -23.314 -35.610 1.00 45.70 157 LEU A O 1
ATOM 1233 N N . CYS A 1 158 ? -30.348 -25.460 -36.286 1.00 39.43 158 CYS A N 1
ATOM 1234 C CA . CYS A 1 158 ? -31.222 -25.878 -35.188 1.00 46.86 158 CYS A CA 1
ATOM 1235 C C . CYS A 1 158 ? -30.583 -25.553 -33.855 1.00 51.82 158 CYS A C 1
ATOM 1236 O O . CYS A 1 158 ? -31.199 -24.910 -32.999 1.00 42.25 158 CYS A O 1
ATOM 1239 N N . ASP A 1 159 ? -29.339 -26.004 -33.695 1.00 51.56 159 ASP A N 1
ATOM 1240 C CA . ASP A 1 159 ? -28.587 -25.778 -32.472 1.00 51.72 159 ASP A CA 1
ATOM 1241 C C . ASP A 1 159 ? -28.531 -24.287 -32.172 1.00 45.88 159 ASP A C 1
ATOM 1242 O O . ASP A 1 159 ? -28.752 -23.858 -31.034 1.00 44.37 159 ASP A O 1
ATOM 1247 N N . PHE A 1 160 ? -28.261 -23.501 -33.209 1.00 45.07 160 PHE A N 1
ATOM 1248 C CA . PHE A 1 160 ? -28.191 -22.060 -33.056 1.00 32.91 160 PHE A CA 1
ATOM 1249 C C . PHE A 1 160 ? -29.498 -21.484 -32.546 1.00 42.42 160 PHE A C 1
ATOM 1250 O O . PHE A 1 160 ? -29.502 -20.655 -31.633 1.00 44.88 160 PHE A O 1
ATOM 1258 N N . VAL A 1 161 ? -30.606 -21.919 -33.140 1.00 44.53 161 VAL A N 1
ATOM 1259 C CA . VAL A 1 161 ? -31.907 -21.359 -32.812 1.00 46.03 161 VAL A CA 1
ATOM 1260 C C . VAL A 1 161 ? -32.362 -21.793 -31.430 1.00 46.92 161 VAL A C 1
ATOM 1261 O O . VAL A 1 161 ? -32.913 -20.993 -30.667 1.00 49.79 161 VAL A O 1
ATOM 1265 N N . GLU A 1 162 ? -32.136 -23.057 -31.099 1.00 42.72 162 GLU A N 1
ATOM 1266 C CA . GLU A 1 162 ? -32.736 -23.586 -29.874 1.00 52.82 162 GLU A CA 1
ATOM 1267 C C . GLU A 1 162 ? -31.925 -23.228 -28.637 1.00 53.54 162 GLU A C 1
ATOM 1268 O O . GLU A 1 162 ? -32.484 -22.951 -27.575 1.00 55.87 162 GLU A O 1
ATOM 1274 N N . GLY A 1 163 ? -30.611 -23.196 -28.783 1.00 53.17 163 GLY A N 1
ATOM 1275 C CA . GLY A 1 163 ? -29.755 -22.843 -27.667 1.00 54.48 163 GLY A CA 1
ATOM 1276 C C . GLY A 1 163 ? -29.744 -21.351 -27.404 1.00 52.24 163 GLY A C 1
ATOM 1277 O O . GLY A 1 163 ? -29.394 -20.906 -26.312 1.00 47.92 163 GLY A O 1
ATOM 1278 N N . GLY A 1 164 ? -30.122 -20.569 -28.410 1.00 49.85 164 GLY A N 1
ATOM 1279 C CA . GLY A 1 164 ? -30.110 -19.126 -28.281 1.00 41.64 164 GLY A CA 1
ATOM 1280 C C . GLY A 1 164 ? -31.500 -18.595 -28.013 1.00 51.15 164 GLY A C 1
ATOM 1281 O O . GLY A 1 164 ? -32.052 -18.823 -26.934 1.00 46.78 164 GLY A O 1
ATOM 1282 N N . LEU A 1 165 ? -32.075 -17.922 -29.009 1.00 46.13 165 LEU A N 1
ATOM 1283 C CA . LEU A 1 165 ? -33.386 -17.293 -28.878 1.00 46.78 165 LEU A CA 1
ATOM 1284 C C . LEU A 1 165 ? -34.493 -18.189 -28.308 1.00 47.00 165 LEU A C 1
ATOM 1285 O O . LEU A 1 165 ? -35.268 -17.767 -27.440 1.00 44.13 165 LEU A O 1
ATOM 1290 N N . LEU A 1 166 ? -34.589 -19.414 -28.799 1.00 41.61 166 LEU A N 1
ATOM 1291 C CA . LEU A 1 166 ? -35.696 -20.261 -28.383 1.00 44.21 166 LEU A CA 1
ATOM 1292 C C . LEU A 1 166 ? -35.648 -20.398 -26.872 1.00 48.03 166 LEU A C 1
ATOM 1293 O O . LEU A 1 166 ? -36.613 -20.087 -26.181 1.00 45.08 166 LEU A O 1
ATOM 1298 N N . SER A 1 167 ? -34.503 -20.862 -26.375 1.00 51.02 167 SER A N 1
ATOM 1299 C CA . SER A 1 167 ? -34.305 -21.114 -24.955 1.00 49.21 167 SER A CA 1
ATOM 1300 C C . SER A 1 167 ? -34.510 -19.853 -24.123 1.00 53.54 167 SER A C 1
ATOM 1301 O O . SER A 1 167 ? -35.107 -19.898 -23.034 1.00 50.39 167 SER A O 1
ATOM 1304 N N . GLU A 1 168 ? -33.999 -18.732 -24.626 1.00 35.26 168 GLU A N 1
ATOM 1305 C CA . GLU A 1 168 ? -34.193 -17.460 -23.946 1.00 50.51 168 GLU A CA 1
ATOM 1306 C C . GLU A 1 168 ? -35.678 -17.061 -23.892 1.00 46.85 168 GLU A C 1
ATOM 1307 O O . GLU A 1 168 ? -36.143 -16.484 -22.904 1.00 45.90 168 GLU A O 1
ATOM 1313 N N . GLN A 1 169 ? -36.415 -17.373 -24.956 1.00 39.70 169 GLN A N 1
ATOM 1314 C CA . GLN A 1 169 ? -37.803 -16.955 -25.060 1.00 44.30 169 GLN A CA 1
ATOM 1315 C C . GLN A 1 169 ? -38.627 -17.651 -23.978 1.00 45.09 169 GLN A C 1
ATOM 1316 O O . GLN A 1 169 ? -39.565 -17.065 -23.417 1.00 42.15 169 GLN A O 1
ATOM 1322 N N . VAL A 1 170 ? -38.242 -18.879 -23.643 1.00 35.90 170 VAL A N 1
ATOM 1323 C CA . VAL A 1 170 ? -38.869 -19.579 -22.526 1.00 44.59 170 VAL A CA 1
ATOM 1324 C C . VAL A 1 170 ? -38.776 -18.752 -21.237 1.00 46.85 170 VAL A C 1
ATOM 1325 O O . VAL A 1 170 ? -39.787 -18.468 -20.594 1.00 44.98 170 VAL A O 1
ATOM 1329 N N . ASP A 1 171 ? -37.560 -18.356 -20.866 1.00 44.84 171 ASP A N 1
ATOM 1330 C CA . ASP A 1 171 ? -37.370 -17.504 -19.697 1.00 42.90 171 ASP A CA 1
ATOM 1331 C C . ASP A 1 171 ? -38.196 -16.227 -19.823 1.00 44.05 171 ASP A C 1
ATOM 1332 O O . ASP A 1 171 ? -38.883 -15.817 -18.888 1.00 45.69 171 ASP A O 1
ATOM 1337 N N . ALA A 1 172 ? -38.119 -15.588 -20.985 1.00 36.91 172 ALA A N 1
ATOM 1338 C CA . ALA A 1 172 ? -38.863 -14.352 -21.193 1.00 40.54 172 ALA A CA 1
ATOM 1339 C C . ALA A 1 172 ? -40.368 -14.521 -20.923 1.00 45.15 172 ALA A C 1
ATOM 1340 O O . ALA A 1 172 ? -40.971 -13.698 -20.207 1.00 34.49 172 ALA A O 1
ATOM 1342 N N . VAL A 1 173 ? -40.969 -15.580 -21.483 1.00 34.20 173 VAL A N 1
ATOM 1343 C CA . VAL A 1 173 ? -42.391 -15.808 -21.270 1.00 38.81 173 VAL A CA 1
ATOM 1344 C C . VAL A 1 173 ? -42.758 -15.949 -19.794 1.00 43.81 173 VAL A C 1
ATOM 1345 O O . VAL A 1 173 ? -43.702 -15.307 -19.328 1.00 40.72 173 VAL A O 1
ATOM 1349 N N . LYS A 1 174 ? -42.030 -16.801 -19.070 1.00 39.18 174 LYS A N 1
ATOM 1350 C CA . LYS A 1 174 ? -42.282 -16.981 -17.639 1.00 48.54 174 LYS A CA 1
ATOM 1351 C C . LYS A 1 174 ? -42.177 -15.651 -16.878 1.00 52.53 174 LYS A C 1
ATOM 1352 O O . LYS A 1 174 ? -43.049 -15.328 -16.056 1.00 44.43 174 LYS A O 1
ATOM 1358 N N . GLU A 1 175 ? -41.128 -14.877 -17.171 1.00 44.20 175 GLU A N 1
ATOM 1359 C CA A GLU A 1 175 ? -40.936 -13.589 -16.515 0.41 45.20 175 GLU A CA 1
ATOM 1360 C CA B GLU A 1 175 ? -40.929 -13.568 -16.544 0.59 45.20 175 GLU A CA 1
ATOM 1361 C C . GLU A 1 175 ? -42.116 -12.641 -16.779 1.00 49.76 175 GLU A C 1
ATOM 1362 O O . GLU A 1 175 ? -42.541 -11.899 -15.878 1.00 47.79 175 GLU A O 1
ATOM 1373 N N . HIS A 1 176 ? -42.656 -12.660 -17.999 1.00 43.70 176 HIS A N 1
ATOM 1374 C CA . HIS A 1 176 ? -43.808 -11.801 -18.283 1.00 42.57 176 HIS A CA 1
ATOM 1375 C C . HIS A 1 176 ? -45.081 -12.327 -17.630 1.00 44.32 176 HIS A C 1
ATOM 1376 O O . HIS A 1 176 ? -45.930 -11.548 -17.195 1.00 46.33 176 HIS A O 1
ATOM 1383 N N . ALA A 1 177 ? -45.204 -13.645 -17.532 1.00 43.01 177 ALA A N 1
ATOM 1384 C CA . ALA A 1 177 ? -46.366 -14.225 -16.860 1.00 50.09 177 ALA A CA 1
ATOM 1385 C C . ALA A 1 177 ? 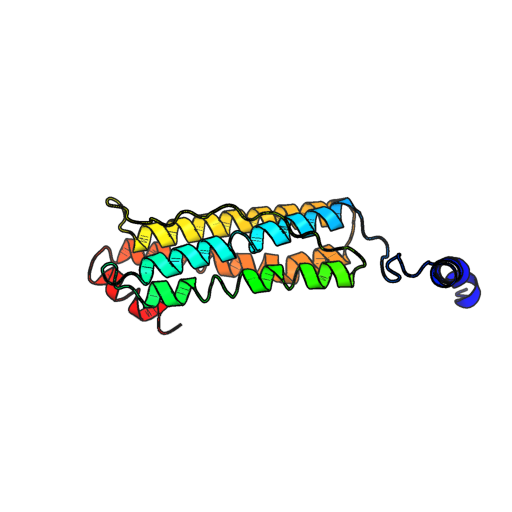-46.433 -13.709 -15.423 1.00 48.78 177 ALA A C 1
ATOM 1386 O O . ALA A 1 177 ? -47.491 -13.254 -14.964 1.00 45.66 177 ALA A O 1
ATOM 1388 N N . VAL A 1 178 ? -45.290 -13.745 -14.734 1.00 47.83 178 VAL A N 1
ATOM 1389 C CA . VAL A 1 178 ? -45.197 -13.273 -13.349 1.00 42.85 178 VAL A CA 1
ATOM 1390 C C . VAL A 1 178 ? -45.609 -11.804 -13.151 1.00 46.76 178 VAL A C 1
ATOM 1391 O O . VAL A 1 178 ? -46.381 -11.496 -12.235 1.00 45.85 178 VAL A O 1
ATOM 1395 N N . TYR A 1 179 ? -45.105 -10.910 -14.004 1.00 40.33 179 TYR A N 1
ATOM 1396 C CA . TYR A 1 179 ? -45.532 -9.503 -13.983 1.00 47.61 179 TYR A CA 1
ATOM 1397 C C . TYR A 1 179 ? -47.040 -9.354 -14.055 1.00 47.68 179 TYR A C 1
ATOM 1398 O O . TYR A 1 179 ? -47.634 -8.531 -13.342 1.00 41.70 179 TYR A O 1
ATOM 1407 N N . VAL A 1 180 ? -47.641 -10.112 -14.972 1.00 44.08 180 VAL A N 1
ATOM 1408 C CA . VAL A 1 180 ? -49.087 -10.094 -15.147 1.00 47.24 180 VAL A CA 1
ATOM 1409 C C . VAL A 1 180 ? -49.764 -10.558 -13.863 1.00 47.41 180 VAL A C 1
ATOM 1410 O O . VAL A 1 180 ? -50.683 -9.907 -13.354 1.00 42.54 180 VAL A O 1
ATOM 1414 N N . SER A 1 181 ? -49.285 -11.679 -13.333 1.00 45.81 181 SER A N 1
ATOM 1415 C CA . SER A 1 181 ? -49.803 -12.204 -12.083 1.00 42.20 181 SER A CA 1
ATOM 1416 C C . SER A 1 181 ? -49.700 -11.143 -10.976 1.00 52.49 181 SER A C 1
ATOM 1417 O O . SER A 1 181 ? -50.634 -10.967 -10.181 1.00 46.24 181 SER A O 1
ATOM 1420 N N . GLN A 1 182 ? -48.573 -10.432 -10.927 1.00 42.04 182 GLN A N 1
ATOM 1421 C CA . GLN A 1 182 ? -48.378 -9.424 -9.892 1.00 43.38 182 GLN A CA 1
ATOM 1422 C C . GLN A 1 182 ? -49.348 -8.240 -10.027 1.00 45.53 182 GLN A C 1
ATOM 1423 O O . GLN A 1 182 ? -49.946 -7.786 -9.037 1.00 41.65 182 GLN A O 1
ATOM 1429 N N . LEU A 1 183 ? -49.498 -7.732 -11.246 1.00 37.03 183 LEU A N 1
ATOM 1430 C CA . LEU A 1 183 ? -50.373 -6.586 -11.469 1.00 40.01 183 LEU A CA 1
ATOM 1431 C C . LEU A 1 183 ? -51.819 -6.945 -11.109 1.00 46.14 183 LEU A C 1
ATOM 1432 O O . LEU A 1 183 ? -52.530 -6.163 -10.468 1.00 41.50 183 LEU A O 1
ATOM 1437 N N . ARG A 1 184 ? -52.226 -8.149 -11.501 1.00 38.49 184 ARG A N 1
ATOM 1438 C CA . ARG A 1 184 ? -53.520 -8.690 -11.117 1.00 48.81 184 ARG A CA 1
ATOM 1439 C C . ARG A 1 184 ? -53.665 -8.778 -9.599 1.00 47.65 184 ARG A C 1
ATOM 1440 O O . ARG A 1 184 ? -54.716 -8.454 -9.061 1.00 44.67 184 ARG A O 1
ATOM 1448 N N . ARG A 1 185 ? -52.610 -9.197 -8.910 1.00 39.23 185 ARG A N 1
ATOM 1449 C CA . ARG A 1 185 ? -52.672 -9.337 -7.461 1.00 42.72 185 ARG A CA 1
ATOM 1450 C C . ARG A 1 185 ? -52.834 -7.992 -6.738 1.00 43.91 185 ARG A C 1
ATOM 1451 O O . ARG A 1 185 ? -53.670 -7.868 -5.852 1.00 44.83 185 ARG A O 1
ATOM 1459 N N . VAL A 1 186 ? -52.041 -6.989 -7.110 1.00 47.25 186 VAL A N 1
ATOM 1460 C CA . VAL A 1 186 ? -52.000 -5.736 -6.343 1.00 46.79 186 VAL A CA 1
ATOM 1461 C C . VAL A 1 186 ? -53.023 -4.692 -6.784 1.00 52.46 186 VAL A C 1
ATOM 1462 O O . VAL A 1 186 ? -53.309 -3.743 -6.033 1.00 44.65 186 VAL A O 1
ATOM 1466 N N . GLY A 1 187 ? -53.557 -4.853 -7.997 1.00 42.59 187 GLY A N 1
ATOM 1467 C CA . GLY A 1 187 ? -54.566 -3.934 -8.510 1.00 33.84 187 GLY A CA 1
ATOM 1468 C C . GLY A 1 187 ? -54.058 -2.522 -8.787 1.00 46.46 187 GLY A C 1
ATOM 1469 O O . GLY A 1 187 ? -52.878 -2.203 -8.588 1.00 44.10 187 GLY A O 1
ATOM 1470 N N . LYS A 1 188 ? -54.960 -1.662 -9.244 1.00 43.31 188 LYS A N 1
ATOM 1471 C CA . LYS A 1 188 ? -54.587 -0.314 -9.634 1.00 39.20 188 LYS A CA 1
ATOM 1472 C C . LYS A 1 188 ? -54.142 0.560 -8.460 1.00 49.37 188 LYS A C 1
ATOM 1473 O O . LYS A 1 188 ? -54.414 0.250 -7.292 1.00 37.17 188 LYS A O 1
ATOM 1479 N N . GLY A 1 189 ? -53.448 1.650 -8.787 1.00 39.79 189 GLY A N 1
ATOM 1480 C CA . GLY A 1 189 ? -53.091 2.650 -7.799 1.00 46.10 189 GLY A CA 1
ATOM 1481 C C . GLY A 1 189 ? -51.742 2.364 -7.183 1.00 47.31 189 GLY A C 1
ATOM 1482 O O . GLY A 1 189 ? -50.722 2.311 -7.883 1.00 50.73 189 GLY A O 1
ATOM 1483 N N . VAL A 1 190 ? -51.732 2.162 -5.873 1.00 46.86 190 VAL A N 1
ATOM 1484 C CA . VAL A 1 190 ? -50.478 1.864 -5.185 1.00 51.88 190 VAL A CA 1
ATOM 1485 C C . VAL A 1 190 ? -49.731 0.643 -5.770 1.00 43.81 190 VAL A C 1
ATOM 1486 O O . VAL A 1 190 ? -48.524 0.712 -6.001 1.00 41.83 190 VAL A O 1
ATOM 1490 N N . GLY A 1 191 ? -50.448 -0.452 -6.021 1.00 40.60 191 GLY A N 1
ATOM 1491 C CA . GLY A 1 191 ? -49.869 -1.625 -6.670 1.00 40.02 191 GLY A CA 1
ATOM 1492 C C . GLY A 1 191 ? -49.088 -1.326 -7.950 1.00 43.18 191 GLY A C 1
ATOM 1493 O O . GLY A 1 191 ? -47.973 -1.812 -8.138 1.00 41.33 191 GLY A O 1
ATOM 1494 N N . VAL A 1 192 ? -49.674 -0.529 -8.838 1.00 43.03 192 VAL A N 1
ATOM 1495 C CA . VAL A 1 192 ? -49.003 -0.133 -10.073 1.00 39.41 192 VAL A CA 1
ATOM 1496 C C . VAL A 1 192 ? -47.793 0.760 -9.775 1.00 43.05 192 VAL A C 1
ATOM 1497 O O . VAL A 1 192 ? -46.723 0.615 -10.375 1.00 40.62 192 VAL A O 1
ATOM 1501 N N . TYR A 1 193 ? -47.950 1.674 -8.829 1.00 38.16 193 TYR A N 1
ATOM 1502 C CA . TYR A 1 193 ? -46.830 2.537 -8.478 1.00 43.52 193 TYR A CA 1
ATOM 1503 C C . TYR A 1 193 ? -45.647 1.726 -7.940 1.00 47.08 193 TYR A C 1
ATOM 1504 O O . TYR A 1 193 ? -44.491 2.010 -8.270 1.00 48.43 193 TYR A O 1
ATOM 1513 N N . LEU A 1 194 ? -45.946 0.721 -7.118 1.00 42.41 194 LEU A N 1
ATOM 1514 C CA . LEU A 1 194 ? -44.927 -0.143 -6.534 1.00 40.09 194 LEU A CA 1
ATOM 1515 C C . LEU A 1 194 ? -44.227 -0.950 -7.603 1.00 49.17 194 LEU A C 1
ATOM 1516 O O . LEU A 1 194 ? -42.996 -1.025 -7.622 1.00 51.27 194 LEU A O 1
ATOM 1521 N N . LEU A 1 195 ? -45.010 -1.547 -8.499 1.00 43.54 195 LEU A N 1
ATOM 1522 C CA A LEU A 1 195 ? -44.452 -2.347 -9.579 0.60 45.03 195 LEU A CA 1
ATOM 1523 C CA B LEU A 1 195 ? -44.437 -2.349 -9.570 0.40 44.96 195 LEU A CA 1
ATOM 1524 C C . LEU A 1 195 ? -43.664 -1.486 -10.562 1.00 46.20 195 LEU A C 1
ATOM 1525 O O . LEU A 1 195 ? -42.653 -1.919 -11.103 1.00 45.48 195 LEU A O 1
ATOM 1534 N N . ASP A 1 196 ? -44.132 -0.263 -10.786 1.00 46.80 196 ASP A N 1
ATOM 1535 C CA . ASP A 1 196 ? -43.378 0.672 -11.603 1.00 46.81 196 ASP A CA 1
ATOM 1536 C C . ASP A 1 196 ? -42.017 0.950 -10.955 1.00 52.19 196 ASP A C 1
ATOM 1537 O O . ASP A 1 196 ? -41.009 1.083 -11.643 1.00 43.52 196 ASP A O 1
ATOM 1542 N N . GLN A 1 197 ? -41.983 1.028 -9.629 1.00 53.13 197 GLN A N 1
ATOM 1543 C CA . GLN A 1 197 ? -40.707 1.222 -8.935 1.00 59.49 197 GLN A CA 1
ATOM 1544 C C . GLN A 1 197 ? -39.782 0.031 -9.134 1.00 54.57 197 GLN A C 1
ATOM 1545 O O . GLN A 1 197 ? -38.594 0.198 -9.364 1.00 60.56 197 GLN A O 1
ATOM 1551 N N . GLU A 1 198 ? -40.343 -1.167 -9.034 1.00 52.48 198 GLU A N 1
ATOM 1552 C CA . GLU A 1 198 ? -39.590 -2.399 -9.218 1.00 61.09 198 GLU A CA 1
ATOM 1553 C C . GLU A 1 198 ? -39.035 -2.476 -10.656 1.00 62.33 198 GLU A C 1
ATOM 1554 O O . GLU A 1 198 ? -37.842 -2.709 -10.873 1.00 65.63 198 GLU A O 1
ATOM 1560 N N . LEU A 1 199 ? -39.915 -2.269 -11.632 1.00 53.25 199 LEU A N 1
ATOM 1561 C CA . LEU A 1 199 ? -39.557 -2.306 -13.043 1.00 50.47 199 LEU A CA 1
ATOM 1562 C C . LEU A 1 199 ? -38.434 -1.324 -13.389 1.00 59.79 199 LEU A C 1
ATOM 1563 O O . LEU A 1 199 ? -37.709 -1.496 -14.372 1.00 62.72 199 LEU A O 1
ATOM 1568 N N . GLY A 1 200 ? -38.303 -0.291 -12.569 1.00 61.03 200 GLY A N 1
ATOM 1569 C CA . GLY A 1 200 ? -37.355 0.773 -12.819 1.00 65.65 200 GLY A CA 1
ATOM 1570 C C . GLY A 1 200 ? -35.950 0.428 -12.379 1.00 78.17 200 GLY A C 1
ATOM 1571 O O . GLY A 1 200 ? -34.989 0.758 -13.073 1.00 82.23 200 GLY A O 1
ATOM 1572 N N . GLU A 1 201 ? -35.826 -0.241 -11.233 1.00 83.06 201 GLU A N 1
ATOM 1573 C CA A GLU A 1 201 ? -34.501 -0.566 -10.711 0.52 83.09 201 GLU A CA 1
ATOM 1574 C CA B GLU A 1 201 ? -34.526 -0.610 -10.667 0.48 83.06 201 GLU A CA 1
ATOM 1575 C C . GLU A 1 201 ? -33.850 -1.727 -11.460 1.00 90.05 201 GLU A C 1
ATOM 1576 O O . GLU A 1 201 ? -32.628 -1.910 -11.392 1.00 93.18 201 GLU A O 1
ATOM 1587 N N . GLU A 1 202 ? -34.664 -2.481 -12.196 1.00 91.28 202 GLU A N 1
ATOM 1588 C CA . GLU A 1 202 ? -34.181 -3.564 -13.048 1.00 98.78 202 GLU A CA 1
ATOM 1589 C C . GLU A 1 202 ? -33.322 -3.044 -14.210 1.00 96.81 202 GLU A C 1
ATOM 1590 O O . GLU A 1 202 ? -32.128 -3.350 -14.315 1.00 95.36 202 GLU A O 1
#

Solvent-accessible surface area: 11429 Å² total; per-residue (Å²): 200,140,112,59,159,69,113,61,96,50,106,79,60,89,82,81,140,29,69,136,96,74,40,138,63,80,92,158,9,74,124,66,0,27,58,13,0,9,74,4,0,22,22,1,57,40,13,6,104,34,1,80,5,0,44,53,10,1,59,85,136,125,24,46,14,93,5,0,5,81,25,0,78,71,15,6,69,92,7,139,98,25,0,106,54,1,43,70,19,0,87,134,39,6,3,136,47,98,104,72,126,65,86,95,26,131,85,107,3,76,43,138,114,66,11,48,0,20,66,0,0,29,44,0,28,62,32,6,110,82,2,53,104,84,2,78,55,6,44,50,44,0,62,128,56,159,12,81,58,0,15,99,39,2,71,59,13,5,30,55,83,10,75,82,20,28,136,98,15,39,62,34,13,55,52,4,149,197,69,31,123,50,110,6,22,128,98,8,12,98,95,2,14,161,146

InterPro domains:
  IPR001519 Ferritin [PTHR11431] (61-237)
  IPR008331 Ferritin/DPS domain [PF00210] (78-222)
  IPR009040 Ferritin-like diiron domain [PS50905] (70-223)
  IPR009078 Ferritin-like superfamily [SSF47240] (59-236)
  IPR012347 Ferritin-like [G3DSA:1.20.1260.10] (37-240)